Protein AF-A0A948XJ28-F1 (afdb_monomer)

Sequence (210 aa):
YLEDILKLILMVTARVTGVEICSLWLIDESVSPIKIRLKASQTIDPEYMKDRSLNMNEGVVGFVATNKTPLIVENVLDEPRFKEKEMAKKLGLVSMVSVPLRVKDEKVIGVLNCFTASYHKFSETEVNLIITVANQAAVAILNTELMVKTKVVQEELETRKLVERAKDVLMNRRNKTGEEAYRWIRKRSMDTRKSMRCVAEAIILSEELE

Solvent-accessible surface area (backbone atoms only — not comparable to full-atom values): 11102 Å² total; per-residue (Å²): 108,70,64,57,50,48,48,48,48,46,55,51,48,31,68,76,70,71,38,78,41,40,38,36,30,36,57,39,79,91,45,89,77,51,33,34,31,58,71,38,57,78,82,63,55,76,76,75,47,62,89,43,65,36,46,57,83,39,40,53,63,10,46,20,48,66,70,64,41,68,45,78,36,62,40,43,81,72,39,85,44,46,81,56,45,69,59,29,63,76,69,43,47,26,10,36,41,34,32,34,14,33,40,82,92,77,40,62,52,21,32,40,38,39,28,28,65,50,83,48,85,80,47,72,69,56,52,52,51,51,42,53,52,30,30,53,47,30,46,54,50,52,52,50,53,49,53,52,52,53,49,52,56,49,53,52,52,51,35,49,54,39,41,51,56,27,23,54,51,37,25,71,79,64,74,35,52,68,67,55,25,47,51,48,48,53,50,51,13,63,78,65,76,43,55,60,47,60,49,16,49,53,50,46,51,60,56,78,76,109

Structure (mmCIF, N/CA/C/O backbone):
data_AF-A0A948XJ28-F1
#
_entry.id   AF-A0A948XJ28-F1
#
loop_
_atom_site.group_PDB
_atom_site.id
_atom_site.type_symbol
_atom_site.label_atom_id
_atom_site.label_alt_id
_atom_site.label_comp_id
_atom_site.label_asym_id
_atom_site.label_entity_id
_atom_site.label_seq_id
_atom_site.pdbx_PDB_ins_code
_atom_site.Cartn_x
_atom_site.Cartn_y
_atom_site.Cartn_z
_atom_site.occupancy
_atom_site.B_iso_or_equiv
_atom_site.auth_seq_id
_atom_site.auth_comp_id
_atom_site.auth_asym_id
_atom_site.auth_atom_id
_atom_site.pdbx_PDB_model_num
ATOM 1 N N . TYR A 1 1 ? -7.956 -8.260 4.301 1.00 72.25 1 TYR A N 1
ATOM 2 C CA . TYR A 1 1 ? -8.738 -7.418 3.367 1.00 72.25 1 TYR A CA 1
ATOM 3 C C . TYR A 1 1 ? -7.849 -6.598 2.447 1.00 72.25 1 TYR A C 1
ATOM 5 O O . TYR A 1 1 ? -7.758 -6.959 1.284 1.00 72.25 1 TYR A O 1
ATOM 13 N N . LEU A 1 2 ? -7.182 -5.530 2.914 1.00 77.94 2 LEU A N 1
ATOM 14 C CA . LEU A 1 2 ? -6.360 -4.699 2.019 1.00 77.94 2 LEU A CA 1
ATOM 15 C C . LEU A 1 2 ? -5.185 -5.486 1.419 1.00 77.94 2 LEU A C 1
ATOM 17 O O . LEU A 1 2 ? -5.006 -5.475 0.210 1.00 77.94 2 LEU A O 1
ATOM 21 N N . GLU A 1 3 ? -4.438 -6.234 2.234 1.00 79.75 3 GLU A N 1
ATOM 22 C CA . GLU A 1 3 ? -3.315 -7.056 1.752 1.00 79.75 3 GLU A CA 1
ATOM 23 C C . GLU A 1 3 ? -3.734 -8.100 0.707 1.00 79.75 3 GLU A C 1
ATOM 25 O O . GLU A 1 3 ? -3.028 -8.304 -0.279 1.00 79.75 3 GLU A O 1
ATOM 30 N N . ASP A 1 4 ? -4.901 -8.722 0.881 1.00 81.69 4 ASP A N 1
ATOM 31 C CA . ASP A 1 4 ? -5.434 -9.715 -0.059 1.00 81.69 4 ASP A CA 1
ATOM 32 C C . ASP A 1 4 ? -5.784 -9.072 -1.406 1.00 81.69 4 ASP A C 1
ATOM 34 O O . ASP A 1 4 ? -5.469 -9.622 -2.461 1.00 81.69 4 ASP A O 1
ATOM 38 N N . ILE A 1 5 ? -6.369 -7.869 -1.374 1.00 84.62 5 ILE A N 1
ATOM 39 C CA . ILE A 1 5 ? -6.662 -7.077 -2.575 1.00 84.62 5 ILE A CA 1
ATOM 40 C C . ILE A 1 5 ? -5.369 -6.671 -3.282 1.00 84.62 5 ILE A C 1
ATOM 42 O O . ILE A 1 5 ? -5.281 -6.795 -4.500 1.00 84.62 5 ILE A O 1
ATOM 46 N N . LEU A 1 6 ? -4.342 -6.243 -2.542 1.00 84.31 6 LEU A N 1
ATOM 47 C CA . LEU A 1 6 ? -3.046 -5.895 -3.129 1.00 84.31 6 LEU A CA 1
ATOM 48 C C . LEU A 1 6 ? -2.389 -7.101 -3.812 1.00 84.31 6 LEU A C 1
ATOM 50 O O . LEU A 1 6 ? -1.887 -6.976 -4.928 1.00 84.31 6 LEU A O 1
ATOM 54 N N . LYS A 1 7 ? -2.429 -8.282 -3.185 1.00 84.12 7 LYS A N 1
ATOM 55 C CA . LYS A 1 7 ? -1.931 -9.528 -3.791 1.00 84.12 7 LYS A CA 1
ATOM 56 C C . LYS A 1 7 ? -2.721 -9.908 -5.044 1.00 84.12 7 LYS A C 1
ATOM 58 O O . LYS A 1 7 ? -2.114 -10.278 -6.048 1.00 84.12 7 LYS A O 1
ATOM 63 N N . LEU A 1 8 ? -4.049 -9.781 -5.007 1.00 83.94 8 LEU A N 1
ATOM 64 C CA . LEU A 1 8 ? -4.916 -10.029 -6.160 1.00 83.94 8 LEU A CA 1
ATOM 65 C C . LEU A 1 8 ? -4.588 -9.085 -7.321 1.00 83.94 8 LEU A C 1
ATOM 67 O O . LEU A 1 8 ? -4.426 -9.553 -8.444 1.00 83.94 8 LEU A O 1
ATOM 71 N N . ILE A 1 9 ? -4.432 -7.787 -7.044 1.00 84.88 9 ILE A N 1
ATOM 72 C CA . ILE A 1 9 ? -4.018 -6.786 -8.033 1.00 84.88 9 ILE A CA 1
ATOM 73 C C . ILE A 1 9 ? -2.714 -7.224 -8.694 1.00 84.88 9 ILE A C 1
ATOM 75 O O . ILE A 1 9 ? -2.664 -7.311 -9.914 1.00 84.88 9 ILE A O 1
ATOM 79 N N . LEU A 1 10 ? -1.685 -7.566 -7.910 1.00 85.75 10 LEU A N 1
ATOM 80 C CA . LEU A 1 10 ? -0.406 -7.995 -8.474 1.00 85.75 10 LEU A CA 1
ATOM 81 C C . LEU A 1 10 ? -0.542 -9.250 -9.341 1.00 85.75 10 LEU A C 1
ATOM 83 O O . LEU A 1 10 ? -0.001 -9.292 -10.443 1.00 85.75 10 LEU A O 1
ATOM 87 N N . MET A 1 11 ? -1.277 -10.260 -8.867 1.00 83.38 11 MET A N 1
ATOM 88 C CA . MET A 1 11 ? -1.528 -11.493 -9.617 1.00 83.38 11 MET A CA 1
ATOM 89 C C . MET A 1 11 ? -2.219 -11.220 -10.960 1.00 83.38 11 MET A C 1
ATOM 91 O O . MET A 1 11 ? -1.830 -11.795 -11.976 1.00 83.38 11 MET A O 1
ATOM 95 N N . VAL A 1 12 ? -3.227 -10.345 -10.974 1.00 82.19 12 VAL A N 1
ATOM 96 C CA . VAL A 1 12 ? -3.937 -9.965 -12.200 1.00 82.19 12 VAL A CA 1
ATOM 97 C C . VAL A 1 12 ? -3.025 -9.163 -13.121 1.00 82.19 12 VAL A C 1
ATOM 99 O O . VAL A 1 12 ? -2.968 -9.485 -14.303 1.00 82.19 12 VAL A O 1
ATOM 102 N N . THR A 1 13 ? -2.268 -8.192 -12.598 1.00 80.19 13 THR A N 1
ATOM 103 C CA . THR A 1 13 ? -1.288 -7.422 -13.379 1.00 80.19 13 THR A CA 1
ATOM 104 C C . THR A 1 13 ? -0.323 -8.357 -14.091 1.00 80.19 13 THR A C 1
ATOM 106 O O . THR A 1 13 ? -0.267 -8.322 -15.312 1.00 80.19 13 THR A O 1
ATOM 109 N N . ALA A 1 14 ? 0.359 -9.245 -13.361 1.00 83.06 14 ALA A N 1
ATOM 110 C CA . ALA A 1 14 ? 1.327 -10.169 -13.953 1.00 83.06 14 ALA A CA 1
ATOM 111 C C . ALA A 1 14 ? 0.715 -11.043 -15.054 1.00 83.06 14 ALA A C 1
ATOM 113 O O . ALA A 1 14 ? 1.314 -11.234 -16.108 1.00 83.06 14 ALA A O 1
ATOM 114 N N . ARG A 1 15 ? -0.519 -11.522 -14.851 1.00 80.81 15 ARG A N 1
ATOM 115 C CA . ARG A 1 15 ? -1.226 -12.326 -15.855 1.00 80.81 15 ARG A CA 1
ATOM 116 C C . ARG A 1 15 ? -1.605 -11.522 -17.101 1.00 80.81 15 ARG A C 1
ATOM 118 O O . ARG A 1 15 ? -1.536 -12.057 -18.200 1.00 80.81 15 ARG A O 1
ATOM 125 N N . VAL A 1 16 ? -2.047 -10.278 -16.930 1.00 78.69 16 VAL A N 1
ATOM 126 C CA . VAL A 1 16 ? -2.521 -9.419 -18.028 1.00 78.69 16 VAL A CA 1
ATOM 127 C C . VAL A 1 16 ? -1.359 -8.838 -18.830 1.00 78.69 16 VAL A C 1
ATOM 129 O O 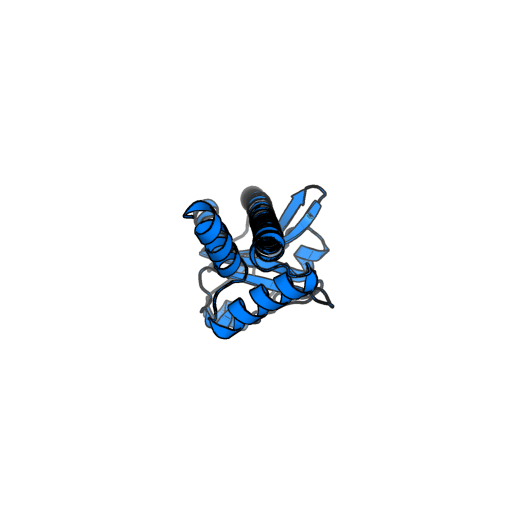. VAL A 1 16 ? -1.482 -8.668 -20.038 1.00 78.69 16 VAL A O 1
ATOM 132 N N . THR A 1 17 ? -0.242 -8.533 -18.173 1.00 73.06 17 THR A N 1
ATOM 133 C CA . THR A 1 17 ? 0.895 -7.83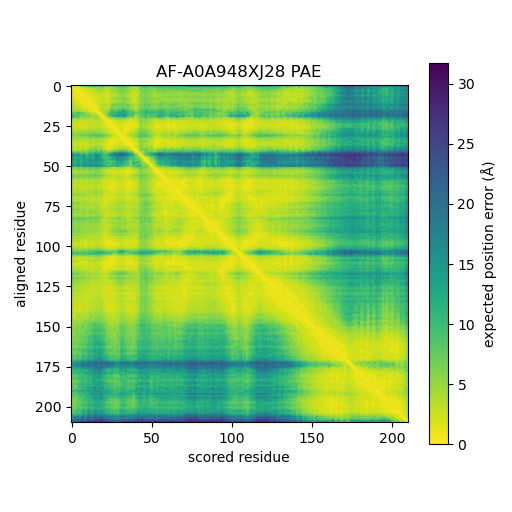8 -18.791 1.00 73.06 17 THR A CA 1
ATOM 134 C C . THR A 1 17 ? 2.039 -8.783 -19.153 1.00 73.06 17 THR A C 1
ATOM 136 O O . THR A 1 17 ? 2.988 -8.351 -19.797 1.00 73.06 17 THR A O 1
ATOM 139 N N . GLY A 1 18 ? 1.969 -10.057 -18.750 1.00 73.38 18 GLY A N 1
ATOM 140 C CA . GLY A 1 18 ? 2.986 -11.073 -19.041 1.00 73.38 18 GLY A CA 1
ATOM 141 C C . GLY A 1 18 ? 4.304 -10.890 -18.283 1.00 73.38 18 GLY A C 1
ATOM 142 O O . GLY A 1 18 ? 5.276 -11.573 -18.587 1.00 73.38 18 GLY A O 1
ATOM 143 N N . VAL A 1 19 ? 4.357 -9.974 -17.312 1.00 79.31 19 VAL A N 1
ATOM 144 C CA . VAL A 1 19 ? 5.565 -9.696 -16.523 1.00 79.31 19 VAL A CA 1
ATOM 145 C C . VAL A 1 19 ? 5.727 -10.714 -15.397 1.00 79.31 19 VAL A C 1
ATOM 147 O O . VAL A 1 19 ? 4.751 -11.187 -14.815 1.00 79.31 19 VAL A O 1
ATOM 150 N N . GLU A 1 20 ? 6.974 -11.024 -15.061 1.00 71.88 20 GLU A N 1
ATOM 151 C CA . GLU A 1 20 ? 7.294 -12.130 -14.157 1.00 71.88 20 GLU A CA 1
ATOM 152 C C . GLU A 1 20 ? 7.162 -11.747 -12.684 1.00 71.88 20 GLU A C 1
ATOM 154 O O . GLU A 1 20 ? 6.719 -12.551 -11.864 1.00 71.88 20 GLU A O 1
ATOM 159 N N . ILE A 1 21 ? 7.562 -10.521 -12.332 1.00 84.38 21 ILE A N 1
ATOM 160 C CA . ILE A 1 21 ? 7.597 -10.069 -10.941 1.00 84.38 21 ILE A CA 1
ATOM 161 C C . ILE A 1 21 ? 7.018 -8.667 -10.836 1.00 84.38 21 ILE A C 1
ATOM 163 O O . ILE A 1 21 ? 7.504 -7.726 -11.462 1.00 84.38 21 ILE A O 1
ATOM 167 N N . CYS A 1 22 ? 6.013 -8.507 -9.975 1.00 88.81 22 CYS A N 1
ATOM 168 C CA . CYS A 1 22 ? 5.484 -7.200 -9.608 1.00 88.81 22 CYS A CA 1
ATOM 169 C C . CYS A 1 22 ? 5.736 -6.850 -8.134 1.00 88.81 22 CYS A C 1
ATOM 171 O O . CYS A 1 22 ? 5.780 -7.712 -7.247 1.00 88.81 22 CYS A O 1
ATOM 173 N N . SER A 1 23 ? 5.841 -5.552 -7.856 1.00 89.50 23 SER A N 1
ATOM 174 C CA . SER A 1 23 ? 5.798 -5.010 -6.495 1.00 89.50 23 SER A CA 1
ATOM 175 C C . SER A 1 23 ? 4.959 -3.741 -6.439 1.00 89.50 23 SER A C 1
ATOM 177 O O . SER A 1 23 ? 4.941 -2.956 -7.387 1.00 89.50 23 SER A O 1
ATOM 179 N N . LEU A 1 24 ? 4.266 -3.553 -5.319 1.00 91.88 24 LEU A N 1
ATOM 180 C CA . LEU A 1 24 ? 3.373 -2.430 -5.088 1.00 91.88 24 LEU A CA 1
ATOM 181 C C . LEU A 1 24 ? 3.817 -1.653 -3.857 1.00 91.88 24 LEU A C 1
ATOM 183 O O . LEU A 1 24 ? 3.927 -2.196 -2.753 1.00 91.88 24 LEU A O 1
ATOM 187 N N . TRP A 1 25 ? 4.043 -0.366 -4.070 1.00 93.88 25 TRP A N 1
ATOM 188 C CA . TRP A 1 25 ? 4.487 0.586 -3.070 1.00 93.88 25 TRP A CA 1
ATOM 189 C C . TRP A 1 25 ? 3.387 1.608 -2.816 1.00 93.88 25 TRP A C 1
ATOM 191 O O . TRP A 1 25 ? 2.836 2.136 -3.775 1.00 93.88 25 TRP A O 1
ATOM 201 N N . LEU A 1 26 ? 3.069 1.906 -1.557 1.00 94.69 26 LEU A N 1
ATOM 202 C CA . LEU A 1 26 ? 2.080 2.929 -1.192 1.00 94.69 26 LEU A CA 1
ATOM 203 C C . LEU A 1 26 ? 2.731 4.070 -0.419 1.00 94.69 26 LEU A C 1
ATOM 205 O O . LEU A 1 26 ? 3.612 3.842 0.413 1.00 94.69 26 LEU A O 1
ATOM 209 N N . ILE A 1 27 ? 2.280 5.290 -0.697 1.00 95.25 27 ILE A N 1
ATOM 210 C CA . ILE A 1 27 ? 2.690 6.491 0.027 1.00 95.25 27 ILE A CA 1
ATOM 211 C C . ILE A 1 27 ? 1.984 6.495 1.385 1.00 95.25 27 ILE A C 1
ATOM 213 O O . ILE A 1 27 ? 0.767 6.356 1.479 1.00 95.25 27 ILE A O 1
ATOM 217 N N . ASP A 1 28 ? 2.769 6.650 2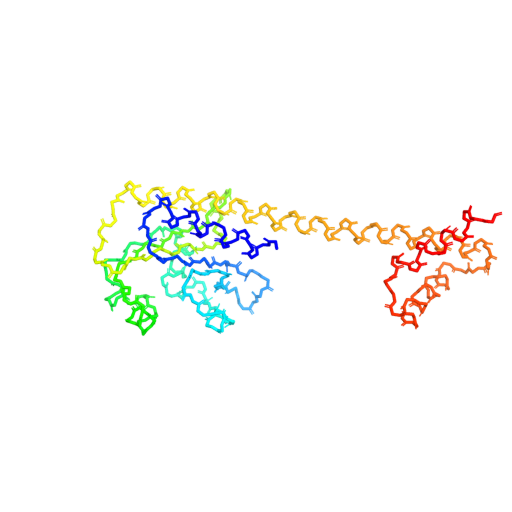.440 1.00 93.44 28 ASP A N 1
ATOM 218 C CA . ASP A 1 28 ? 2.331 6.748 3.821 1.00 93.44 28 ASP A CA 1
ATOM 219 C C . ASP A 1 28 ? 2.488 8.197 4.296 1.00 93.44 28 ASP A C 1
ATOM 221 O O . ASP A 1 28 ? 3.566 8.630 4.712 1.00 93.44 28 ASP A O 1
ATOM 225 N N . GLU A 1 29 ? 1.386 8.943 4.200 1.00 92.19 29 GLU A N 1
ATOM 226 C CA . GLU A 1 29 ? 1.261 10.328 4.669 1.00 92.19 29 GLU A CA 1
ATOM 227 C C . GLU A 1 29 ? 1.033 10.415 6.194 1.00 92.19 29 GLU A C 1
ATOM 229 O O . GLU A 1 29 ? 0.996 11.514 6.742 1.00 92.19 29 GLU A O 1
ATOM 234 N N . SER A 1 30 ? 0.875 9.284 6.902 1.00 89.25 30 SER A N 1
ATOM 235 C CA . SER A 1 30 ? 0.606 9.279 8.353 1.00 89.25 30 SER A CA 1
ATOM 236 C C . SER A 1 30 ? 1.851 9.517 9.214 1.00 89.25 30 SER A C 1
ATOM 238 O O . SER A 1 30 ? 1.740 9.776 10.413 1.00 89.25 30 SER A O 1
ATOM 240 N N . VAL A 1 31 ? 3.037 9.445 8.607 1.00 90.88 31 VAL A N 1
ATOM 241 C CA . VAL A 1 31 ? 4.335 9.641 9.258 1.00 90.88 31 VAL A CA 1
ATOM 242 C C . VAL A 1 31 ? 5.044 10.873 8.703 1.00 90.88 31 VAL A C 1
ATOM 244 O O . VAL A 1 31 ? 4.905 11.211 7.528 1.00 90.88 31 VAL A O 1
ATOM 247 N N . SER A 1 32 ? 5.841 11.534 9.548 1.00 90.19 32 SER A N 1
ATOM 248 C CA . SER A 1 32 ? 6.697 12.652 9.146 1.00 90.19 32 SER A CA 1
ATOM 249 C C . SER A 1 32 ? 8.170 12.300 9.392 1.00 90.19 32 SER A C 1
ATOM 251 O O . SER A 1 32 ? 8.522 11.986 10.532 1.00 90.19 32 SER A O 1
ATOM 253 N N . PRO A 1 33 ? 9.037 12.321 8.360 1.00 90.94 33 PRO A N 1
ATOM 254 C CA . PRO A 1 33 ? 8.738 12.660 6.962 1.00 90.94 33 PRO A CA 1
ATOM 255 C C . PRO A 1 33 ? 7.913 11.576 6.241 1.00 90.94 33 PRO A C 1
ATOM 257 O O . PRO A 1 33 ? 7.992 10.405 6.614 1.00 90.94 33 PRO A O 1
ATOM 260 N N . ILE A 1 34 ? 7.180 11.968 5.186 1.00 93.88 34 ILE A N 1
ATOM 261 C CA . ILE A 1 34 ? 6.391 11.057 4.331 1.00 93.88 34 ILE A CA 1
ATOM 262 C C . ILE A 1 34 ? 7.289 9.933 3.803 1.00 93.88 34 ILE A C 1
ATOM 264 O O . ILE A 1 34 ? 8.403 10.176 3.324 1.00 93.88 34 ILE A O 1
ATOM 268 N N . LYS A 1 35 ? 6.783 8.700 3.863 1.00 94.81 35 LYS A N 1
ATOM 269 C CA . LYS A 1 35 ? 7.487 7.499 3.400 1.00 94.81 35 LYS A CA 1
ATOM 270 C C . LYS A 1 35 ? 6.717 6.799 2.292 1.00 94.81 35 LYS A C 1
ATOM 272 O O . LYS A 1 35 ? 5.499 6.865 2.239 1.00 94.81 35 LYS A O 1
ATOM 277 N N . ILE A 1 36 ? 7.423 6.058 1.450 1.00 94.56 36 ILE A N 1
ATOM 278 C CA . ILE A 1 36 ? 6.844 5.133 0.478 1.00 94.56 36 ILE A CA 1
ATOM 279 C C . ILE A 1 36 ? 7.159 3.715 0.946 1.00 94.56 36 ILE A C 1
ATOM 281 O O . ILE A 1 36 ? 8.328 3.354 1.060 1.00 94.56 36 ILE A O 1
ATOM 285 N N . ARG A 1 37 ? 6.141 2.909 1.250 1.00 92.69 37 ARG A N 1
ATOM 286 C CA . ARG A 1 37 ? 6.302 1.568 1.833 1.00 92.69 37 ARG A CA 1
ATOM 287 C C . ARG A 1 37 ? 5.974 0.477 0.832 1.00 92.69 37 ARG A C 1
ATOM 289 O O . ARG A 1 37 ? 4.964 0.569 0.137 1.00 92.69 37 ARG A O 1
ATOM 296 N N . LEU A 1 38 ? 6.773 -0.584 0.820 1.00 90.56 38 LEU A N 1
ATOM 297 C CA . LEU A 1 38 ? 6.441 -1.800 0.084 1.00 90.56 38 LEU A CA 1
ATOM 298 C C . LEU A 1 38 ? 5.264 -2.494 0.784 1.00 90.56 38 LEU A C 1
ATOM 300 O O . LEU A 1 38 ? 5.342 -2.794 1.973 1.00 90.56 38 LEU A O 1
ATOM 304 N N . LYS A 1 39 ? 4.163 -2.722 0.063 1.00 88.50 39 LYS A N 1
ATOM 305 C CA . LYS A 1 39 ? 2.937 -3.314 0.626 1.00 88.50 39 LYS A CA 1
ATOM 306 C C . LYS A 1 39 ? 2.620 -4.698 0.077 1.00 88.50 39 LYS A C 1
ATOM 308 O O . LYS A 1 39 ? 1.981 -5.483 0.770 1.00 88.50 39 LYS A O 1
ATOM 313 N N . ALA A 1 40 ? 3.057 -5.004 -1.142 1.00 85.31 40 ALA A N 1
ATOM 314 C CA . ALA A 1 40 ? 2.905 -6.332 -1.724 1.00 85.31 40 ALA A CA 1
ATOM 315 C C . ALA A 1 40 ? 3.993 -6.614 -2.765 1.00 85.31 40 ALA A C 1
ATOM 317 O O . ALA A 1 40 ? 4.452 -5.707 -3.463 1.00 85.31 40 ALA A O 1
ATOM 318 N N . SER A 1 41 ? 4.365 -7.884 -2.907 1.00 82.31 41 SER A N 1
ATOM 319 C CA . SER A 1 41 ? 5.180 -8.393 -4.010 1.00 82.31 41 SER A CA 1
ATOM 320 C C . SER A 1 41 ? 4.927 -9.888 -4.226 1.00 82.31 41 SER A C 1
ATOM 322 O O . SER A 1 41 ? 4.460 -10.568 -3.315 1.00 82.31 41 SER A O 1
ATOM 324 N N . GLN A 1 42 ? 5.198 -10.387 -5.434 1.00 72.88 42 GLN A N 1
ATOM 325 C CA . GLN A 1 42 ? 4.945 -11.781 -5.827 1.00 72.88 42 GLN A CA 1
ATOM 326 C C . GLN A 1 42 ? 6.052 -12.767 -5.434 1.00 72.88 42 GLN A C 1
ATOM 328 O O . GLN A 1 42 ? 5.773 -13.951 -5.293 1.00 72.88 42 GLN A O 1
ATOM 333 N N . THR A 1 43 ? 7.289 -12.301 -5.255 1.00 62.72 43 THR A N 1
ATOM 334 C CA . THR A 1 43 ? 8.477 -13.170 -5.100 1.00 62.72 43 THR A CA 1
ATOM 335 C C . THR A 1 43 ? 9.370 -12.792 -3.924 1.00 62.72 43 THR A C 1
ATOM 337 O O . THR A 1 43 ? 10.437 -13.374 -3.735 1.00 62.72 43 THR A O 1
ATOM 340 N N . ILE A 1 44 ? 8.948 -11.825 -3.114 1.00 59.28 44 ILE A N 1
ATOM 341 C CA . ILE A 1 44 ? 9.713 -11.378 -1.955 1.00 59.28 44 ILE A CA 1
ATOM 342 C C . ILE A 1 44 ? 9.285 -12.214 -0.746 1.00 59.28 44 ILE A C 1
ATOM 344 O O . ILE A 1 44 ? 8.099 -12.281 -0.420 1.00 59.28 44 ILE A O 1
ATOM 348 N N . ASP A 1 45 ? 10.265 -12.849 -0.101 1.00 59.47 45 ASP A N 1
ATOM 349 C CA . ASP A 1 45 ? 10.113 -13.501 1.201 1.00 59.47 45 ASP A CA 1
ATOM 350 C C . ASP A 1 45 ? 9.345 -12.562 2.160 1.00 59.47 45 ASP A C 1
ATOM 352 O O . ASP A 1 45 ? 9.689 -11.375 2.231 1.00 59.47 45 ASP A O 1
ATOM 356 N N . PRO A 1 46 ? 8.309 -13.030 2.884 1.00 59.09 46 PRO A N 1
ATOM 357 C CA . PRO A 1 46 ? 7.587 -12.216 3.863 1.00 59.09 46 PRO A CA 1
ATOM 358 C C . PRO A 1 46 ? 8.501 -11.443 4.827 1.00 59.09 46 PRO A C 1
ATOM 360 O O . PRO A 1 46 ? 8.164 -10.329 5.234 1.00 59.09 46 PRO A O 1
ATOM 363 N N . GLU A 1 47 ? 9.669 -11.996 5.158 1.00 56.53 47 GLU A N 1
ATOM 364 C CA . GLU A 1 47 ? 10.666 -11.371 6.028 1.00 56.53 47 GLU A CA 1
ATOM 365 C C . GLU A 1 47 ? 11.390 -10.192 5.355 1.00 56.53 47 GLU A C 1
ATOM 367 O O . GLU A 1 47 ? 11.719 -9.201 6.000 1.00 56.53 47 GLU A O 1
ATOM 372 N N . TYR A 1 48 ? 11.531 -10.231 4.030 1.00 59.62 48 TYR A N 1
ATOM 373 C CA . TYR A 1 48 ? 12.168 -9.195 3.212 1.00 59.62 48 TYR A CA 1
ATOM 374 C C . TYR A 1 48 ? 11.203 -8.034 2.865 1.00 59.62 48 TYR A C 1
ATOM 376 O O . TYR A 1 48 ? 11.632 -6.993 2.358 1.00 59.62 48 TYR A O 1
ATOM 384 N N . MET A 1 49 ? 9.899 -8.182 3.158 1.00 63.19 49 MET A N 1
ATOM 385 C CA . MET A 1 49 ? 8.909 -7.095 3.071 1.00 63.19 49 MET A CA 1
ATOM 386 C C . MET A 1 49 ? 8.790 -6.255 4.350 1.00 63.19 49 MET A C 1
ATOM 388 O O . MET A 1 49 ? 8.363 -5.098 4.272 1.00 63.19 49 MET A O 1
ATOM 392 N N . LYS A 1 50 ? 9.123 -6.813 5.522 1.00 58.78 50 LYS A N 1
ATOM 393 C CA . LYS A 1 50 ? 8.986 -6.105 6.802 1.00 58.78 50 LYS A CA 1
ATOM 394 C C . LYS A 1 50 ? 9.891 -4.865 6.815 1.00 58.78 50 LYS A C 1
ATOM 396 O O . LYS A 1 50 ? 11.064 -4.931 6.475 1.00 58.78 50 LYS A O 1
ATOM 401 N N . ASP A 1 51 ? 9.309 -3.720 7.166 1.00 65.75 51 ASP A N 1
ATOM 402 C CA . ASP A 1 51 ? 9.983 -2.427 7.378 1.00 65.75 51 ASP A CA 1
ATOM 403 C C . ASP A 1 51 ? 10.615 -1.731 6.163 1.00 65.75 51 ASP A C 1
ATOM 405 O O . ASP A 1 51 ? 11.246 -0.677 6.298 1.00 65.75 51 ASP A O 1
ATOM 409 N N . ARG A 1 52 ? 10.374 -2.222 4.943 1.00 81.50 52 ARG A N 1
ATOM 410 C CA . ARG A 1 52 ? 10.924 -1.585 3.744 1.00 81.50 52 ARG A CA 1
ATOM 411 C C . ARG A 1 52 ? 10.205 -0.276 3.420 1.00 81.50 52 ARG A C 1
ATOM 413 O O . ARG A 1 52 ? 9.025 -0.256 3.055 1.00 81.50 52 ARG A O 1
ATOM 420 N N . SER A 1 53 ? 10.942 0.826 3.514 1.00 89.25 53 SER A N 1
ATOM 421 C CA . SER A 1 53 ? 10.449 2.155 3.170 1.00 89.25 53 SER A CA 1
ATOM 422 C C . SER A 1 53 ? 11.506 3.001 2.469 1.00 89.25 53 SER A C 1
ATOM 424 O O . SER A 1 53 ? 12.700 2.837 2.698 1.00 89.25 53 SER A O 1
ATOM 426 N N . LEU A 1 54 ? 11.042 3.904 1.613 1.00 91.44 54 LEU A N 1
ATOM 427 C CA . LEU A 1 54 ? 11.838 4.870 0.867 1.00 91.44 54 LEU A CA 1
ATOM 428 C C . LEU A 1 54 ? 11.330 6.282 1.168 1.00 91.44 54 LEU A C 1
ATOM 430 O O . LEU A 1 54 ? 10.172 6.471 1.543 1.00 91.44 54 LEU A O 1
ATOM 434 N N . ASN A 1 55 ? 12.182 7.287 1.009 1.00 93.50 55 ASN A N 1
ATOM 435 C CA . ASN A 1 55 ? 11.742 8.681 1.002 1.00 93.50 55 ASN A CA 1
ATOM 436 C C . ASN A 1 55 ? 11.112 9.057 -0.355 1.00 93.50 55 ASN A C 1
ATOM 438 O O . ASN A 1 55 ? 11.351 8.401 -1.366 1.00 93.50 55 ASN A O 1
ATOM 442 N N . MET A 1 56 ? 10.356 10.160 -0.402 1.00 92.44 56 MET A N 1
ATOM 443 C CA . MET A 1 56 ? 9.660 10.610 -1.622 1.00 92.44 56 MET A CA 1
ATOM 444 C C . MET A 1 56 ? 10.573 10.849 -2.833 1.00 92.44 56 MET A C 1
ATOM 446 O O . MET A 1 56 ? 10.151 10.623 -3.956 1.00 92.44 56 MET A O 1
ATOM 450 N N . ASN A 1 57 ? 11.830 11.246 -2.626 1.00 90.44 57 ASN A N 1
ATOM 451 C CA . ASN A 1 57 ? 12.796 11.493 -3.707 1.00 90.44 57 ASN A CA 1
ATOM 452 C C . ASN A 1 57 ? 13.820 10.361 -3.860 1.00 90.44 57 ASN A C 1
ATOM 454 O O . ASN A 1 57 ? 14.901 10.554 -4.415 1.00 90.44 57 ASN A O 1
ATOM 458 N N . GLU A 1 58 ? 13.521 9.187 -3.308 1.00 92.75 58 GLU A N 1
ATOM 459 C CA . GLU A 1 58 ? 14.479 8.101 -3.203 1.00 92.75 58 GLU A CA 1
ATOM 460 C C . GLU A 1 58 ? 14.237 6.996 -4.232 1.00 92.75 58 GLU A C 1
ATOM 462 O O . GLU A 1 58 ? 13.203 6.329 -4.251 1.00 92.75 58 GLU A O 1
ATOM 467 N N . GLY A 1 59 ? 15.258 6.773 -5.056 1.00 94.19 59 GLY A N 1
ATOM 468 C CA . GLY A 1 59 ? 15.304 5.703 -6.040 1.00 94.19 59 GLY A CA 1
ATOM 469 C C . GLY A 1 59 ? 14.256 5.818 -7.151 1.00 94.19 59 GLY A C 1
ATOM 470 O O . GLY A 1 59 ? 13.637 6.866 -7.338 1.00 94.19 59 GLY A O 1
ATOM 471 N N . VAL A 1 60 ? 14.065 4.733 -7.907 1.00 95.69 60 VAL A N 1
ATOM 472 C CA . VAL A 1 60 ? 13.077 4.673 -9.005 1.00 95.69 60 VAL A CA 1
ATOM 473 C C . VAL A 1 60 ? 11.666 4.962 -8.493 1.00 95.69 60 VAL A C 1
ATOM 475 O O . VAL A 1 60 ? 10.946 5.769 -9.075 1.00 95.69 60 VAL A O 1
ATOM 478 N N . VAL A 1 61 ? 11.295 4.352 -7.366 1.00 95.56 61 VAL A N 1
ATOM 479 C CA . VAL A 1 61 ? 9.964 4.501 -6.766 1.00 95.56 61 VAL A CA 1
ATOM 480 C C . VAL A 1 61 ? 9.694 5.955 -6.375 1.00 95.56 61 VAL A C 1
ATOM 482 O O . VAL A 1 61 ? 8.653 6.496 -6.738 1.00 95.56 61 VAL A O 1
ATOM 485 N N . GLY A 1 62 ? 10.632 6.619 -5.694 1.00 95.31 62 GLY A N 1
ATOM 486 C CA . GLY A 1 62 ? 10.482 8.029 -5.342 1.00 95.31 62 GLY A CA 1
ATOM 487 C C . GLY A 1 62 ? 10.440 8.947 -6.566 1.00 95.31 62 GLY A C 1
ATOM 488 O O . GLY A 1 62 ? 9.602 9.846 -6.649 1.00 95.31 62 GLY A O 1
ATOM 489 N N . PHE A 1 63 ? 11.281 8.680 -7.570 1.00 96.50 63 PHE A N 1
ATOM 490 C CA . PHE A 1 63 ? 11.267 9.433 -8.825 1.00 96.50 63 PHE A CA 1
ATOM 491 C C . PHE A 1 63 ? 9.894 9.375 -9.509 1.00 96.50 63 PHE A C 1
ATOM 493 O O . PHE A 1 63 ? 9.343 10.424 -9.846 1.00 96.50 63 PHE A O 1
ATOM 500 N N . VAL A 1 64 ? 9.322 8.180 -9.666 1.00 97.12 64 VAL A N 1
ATOM 501 C CA . VAL A 1 64 ? 8.008 7.986 -10.300 1.00 97.12 64 VAL A CA 1
ATOM 502 C C . VAL A 1 64 ? 6.885 8.589 -9.459 1.00 97.12 64 VAL A C 1
ATOM 504 O O . VAL A 1 64 ? 6.001 9.251 -10.003 1.00 97.12 64 VAL A O 1
ATOM 507 N N . ALA A 1 65 ? 6.935 8.424 -8.133 1.00 96.12 65 ALA A N 1
ATOM 508 C CA . ALA A 1 65 ? 5.950 9.008 -7.227 1.00 96.12 65 ALA A CA 1
ATOM 509 C C . ALA A 1 65 ? 5.917 10.544 -7.314 1.00 96.12 65 ALA A C 1
ATOM 511 O O . ALA A 1 65 ? 4.841 11.140 -7.342 1.00 96.12 65 ALA A O 1
ATOM 512 N N . THR A 1 66 ? 7.091 11.175 -7.392 1.00 94.69 66 THR A N 1
ATOM 513 C CA . THR A 1 66 ? 7.233 12.637 -7.353 1.00 94.69 66 THR A CA 1
ATOM 514 C C . THR A 1 66 ? 7.007 13.292 -8.714 1.00 94.69 66 THR A C 1
ATOM 516 O O . THR A 1 66 ? 6.280 14.278 -8.805 1.00 94.69 66 THR A O 1
ATOM 519 N N . ASN A 1 67 ? 7.579 12.739 -9.788 1.00 95.06 67 ASN A N 1
ATOM 520 C CA . ASN A 1 67 ? 7.409 13.281 -11.145 1.00 95.06 67 ASN A CA 1
ATOM 521 C C . ASN A 1 67 ? 6.063 12.898 -11.759 1.00 95.06 67 ASN A C 1
ATOM 523 O O . ASN A 1 67 ? 5.669 13.449 -12.783 1.00 95.06 67 ASN A O 1
ATOM 527 N N . LYS A 1 68 ? 5.361 11.944 -11.137 1.00 95.12 68 LYS A N 1
ATOM 528 C CA . LYS A 1 68 ? 4.102 11.387 -11.618 1.00 95.12 68 LYS A CA 1
ATOM 529 C C . LYS A 1 68 ? 4.224 10.813 -13.025 1.00 95.12 68 LYS A C 1
ATOM 531 O O . LYS A 1 68 ? 3.212 10.703 -13.689 1.00 95.12 68 LYS A O 1
ATOM 536 N N . THR A 1 69 ? 5.396 10.423 -13.511 1.00 94.50 69 THR A N 1
ATOM 537 C CA . THR A 1 69 ? 5.586 9.880 -14.866 1.00 94.50 69 THR A CA 1
ATOM 538 C C . THR A 1 69 ? 6.127 8.457 -14.805 1.00 94.50 69 THR A C 1
ATOM 540 O O . THR A 1 69 ? 6.857 8.130 -13.868 1.00 94.50 69 THR A O 1
ATOM 543 N N . PRO A 1 70 ? 5.751 7.582 -15.757 1.00 96.75 70 PRO A N 1
ATOM 544 C CA . PRO A 1 70 ? 6.315 6.244 -15.819 1.00 96.75 70 PRO A CA 1
ATOM 545 C C . PRO A 1 70 ? 7.818 6.307 -16.123 1.00 96.75 70 PRO A C 1
ATOM 547 O O . PRO A 1 70 ? 8.277 7.190 -16.850 1.00 96.75 70 PRO A O 1
ATOM 550 N N . LEU A 1 71 ? 8.574 5.348 -15.591 1.00 97.19 71 LEU A N 1
ATOM 551 C CA . LEU A 1 71 ? 9.986 5.148 -15.903 1.00 97.19 71 LEU A CA 1
ATOM 552 C C . LEU A 1 71 ? 10.187 3.740 -16.460 1.00 97.19 71 LEU A C 1
ATOM 554 O O . LEU A 1 71 ? 9.846 2.756 -15.802 1.00 97.19 71 LEU A O 1
ATOM 558 N N . ILE A 1 72 ? 10.758 3.657 -17.658 1.00 96.88 72 ILE A N 1
ATOM 559 C CA . ILE A 1 72 ? 11.170 2.400 -18.286 1.00 96.88 72 ILE A CA 1
ATOM 560 C C . ILE A 1 72 ? 12.679 2.264 -18.112 1.00 96.88 72 ILE A C 1
ATOM 562 O O . ILE A 1 72 ? 13.423 3.208 -18.373 1.00 96.88 72 ILE A O 1
ATOM 566 N N . VAL A 1 73 ? 13.120 1.094 -17.665 1.00 96.25 73 VAL A N 1
ATOM 567 C CA . VAL A 1 73 ? 14.528 0.770 -17.458 1.00 96.25 73 VAL A CA 1
ATOM 568 C C . VAL A 1 73 ? 14.842 -0.500 -18.230 1.00 96.25 73 VAL A C 1
ATOM 570 O O . VAL A 1 73 ? 14.325 -1.569 -17.914 1.00 96.25 73 VAL A O 1
ATOM 573 N N . GLU A 1 74 ? 15.710 -0.388 -19.229 1.00 94.94 74 GLU A N 1
ATOM 574 C CA . GLU A 1 74 ? 16.124 -1.536 -20.039 1.00 94.94 74 GLU A CA 1
ATOM 575 C C . GLU A 1 74 ? 17.018 -2.506 -19.254 1.00 94.94 74 GLU A C 1
ATOM 577 O O . GLU A 1 74 ? 16.889 -3.718 -19.407 1.00 94.94 74 GLU A O 1
ATOM 582 N N . ASN A 1 75 ? 17.879 -1.987 -18.374 1.00 95.44 75 ASN A N 1
ATOM 583 C CA . ASN A 1 75 ? 18.692 -2.792 -17.468 1.00 95.44 75 ASN A CA 1
ATOM 584 C C . ASN A 1 75 ? 18.729 -2.180 -16.062 1.00 95.44 75 ASN A C 1
ATOM 586 O O . ASN A 1 75 ? 19.320 -1.123 -15.824 1.00 95.44 75 ASN A O 1
ATOM 590 N N . VAL A 1 76 ? 18.110 -2.866 -15.102 1.00 94.69 76 VAL A N 1
ATOM 591 C CA . VAL A 1 76 ? 18.041 -2.438 -13.702 1.00 94.69 76 VAL A CA 1
ATOM 592 C C . VAL A 1 76 ? 19.407 -2.386 -13.038 1.00 94.69 76 VAL A C 1
ATOM 594 O O . VAL A 1 76 ? 19.555 -1.669 -12.052 1.00 94.69 76 VAL A O 1
ATOM 597 N N . LEU A 1 77 ? 20.417 -3.097 -13.551 1.00 94.75 77 LEU A N 1
ATOM 598 C CA . LEU A 1 77 ? 21.786 -3.033 -13.038 1.00 94.75 77 LEU A CA 1
ATOM 599 C C . LEU A 1 77 ? 22.534 -1.780 -13.498 1.00 94.75 77 LEU A C 1
ATOM 601 O O . LEU A 1 77 ? 23.391 -1.304 -12.753 1.00 94.75 77 LEU A O 1
ATOM 605 N N . ASP A 1 78 ? 22.097 -1.152 -14.586 1.00 96.00 78 ASP A N 1
ATOM 606 C CA . ASP A 1 78 ? 22.715 0.063 -15.126 1.00 96.00 78 ASP A CA 1
ATOM 607 C C . ASP A 1 78 ? 22.017 1.343 -14.639 1.00 96.00 78 ASP A C 1
ATOM 609 O O . ASP A 1 78 ? 22.651 2.387 -14.528 1.00 96.00 78 ASP A O 1
ATOM 613 N N . GLU A 1 79 ? 20.735 1.276 -14.258 1.00 96.44 79 GLU A N 1
ATOM 614 C CA . GLU A 1 79 ? 19.972 2.445 -13.786 1.00 96.44 79 GLU A CA 1
ATOM 615 C C . GLU A 1 79 ? 20.447 2.951 -12.408 1.00 96.44 79 GLU A C 1
ATOM 617 O O . GLU A 1 79 ? 20.246 2.257 -11.404 1.00 96.44 79 GLU A O 1
ATOM 622 N N . PRO A 1 80 ? 21.021 4.164 -12.291 1.00 93.88 80 PRO A N 1
ATOM 623 C CA . PRO A 1 80 ? 21.575 4.662 -11.028 1.00 93.88 80 PRO A CA 1
ATOM 624 C C . PRO A 1 80 ? 20.539 4.842 -9.912 1.00 93.88 80 PRO A C 1
ATOM 626 O O . PRO A 1 80 ? 20.871 4.735 -8.732 1.00 93.88 80 PRO A O 1
ATOM 629 N N . ARG A 1 81 ? 19.273 5.113 -10.256 1.00 94.06 81 ARG A N 1
ATOM 630 C CA . ARG A 1 81 ? 18.188 5.273 -9.276 1.00 94.06 81 ARG A CA 1
ATOM 631 C C . ARG A 1 81 ? 17.701 3.936 -8.721 1.00 94.06 81 ARG A C 1
ATOM 633 O O . ARG A 1 81 ? 16.999 3.919 -7.711 1.00 94.06 81 ARG A O 1
ATOM 640 N N . PHE A 1 82 ? 18.012 2.815 -9.364 1.00 92.62 82 PHE A N 1
ATOM 641 C CA . PHE A 1 82 ? 17.597 1.506 -8.880 1.00 92.62 82 PHE A CA 1
ATOM 642 C C . PHE A 1 82 ? 18.547 1.056 -7.768 1.00 92.62 82 PHE A C 1
ATOM 644 O O . PHE A 1 82 ? 19.721 0.794 -8.015 1.00 92.62 82 PHE A O 1
ATOM 651 N N . LYS A 1 83 ? 18.071 0.995 -6.522 1.00 87.25 83 LYS A N 1
ATOM 652 C CA . LYS A 1 83 ? 18.940 0.737 -5.363 1.00 87.25 83 LYS A CA 1
ATOM 653 C C . LYS A 1 83 ? 19.179 -0.751 -5.130 1.00 87.25 83 LYS A C 1
ATOM 655 O O . LYS A 1 83 ? 20.171 -1.151 -4.531 1.00 87.25 83 LYS A O 1
ATOM 660 N N . GLU A 1 84 ? 18.277 -1.588 -5.614 1.00 85.88 84 GLU A N 1
ATOM 661 C CA . GLU A 1 84 ? 18.173 -2.996 -5.260 1.00 85.88 84 GLU A CA 1
ATOM 662 C C . GLU A 1 84 ? 18.975 -3.930 -6.168 1.00 85.88 84 GLU A C 1
ATOM 664 O O . GLU A 1 84 ? 18.500 -4.996 -6.559 1.00 85.88 84 GLU A O 1
ATOM 669 N N . LYS A 1 85 ? 20.213 -3.549 -6.488 1.00 89.25 85 LYS A N 1
ATOM 670 C CA . LYS A 1 85 ? 21.074 -4.289 -7.424 1.00 89.25 85 LYS A CA 1
ATOM 671 C C . LYS A 1 85 ? 21.269 -5.751 -7.010 1.00 89.25 85 LYS A C 1
ATOM 673 O O . LYS A 1 85 ? 21.148 -6.642 -7.841 1.00 89.25 85 LYS A O 1
ATOM 678 N N . GLU A 1 86 ? 21.517 -6.008 -5.728 1.00 86.75 86 GLU A N 1
ATOM 679 C CA . GLU A 1 86 ? 21.744 -7.370 -5.222 1.00 86.75 86 GLU A CA 1
ATOM 680 C C . GLU A 1 86 ? 20.485 -8.242 -5.285 1.00 86.75 86 GLU A C 1
ATOM 682 O O . GLU A 1 86 ? 20.556 -9.420 -5.632 1.00 86.75 86 GLU A O 1
ATOM 687 N N . MET A 1 87 ? 19.314 -7.657 -5.023 1.00 84.38 87 MET A N 1
ATOM 688 C CA . MET A 1 87 ? 18.038 -8.358 -5.173 1.00 84.38 87 MET A CA 1
ATOM 689 C C . MET A 1 87 ? 17.754 -8.662 -6.647 1.00 84.38 87 MET A C 1
ATOM 691 O O . MET A 1 87 ? 17.391 -9.793 -6.965 1.00 84.38 87 MET A O 1
ATOM 695 N N . ALA A 1 88 ? 18.000 -7.701 -7.544 1.00 87.31 88 ALA A N 1
ATOM 696 C CA . ALA A 1 88 ? 17.872 -7.920 -8.980 1.00 87.31 88 ALA A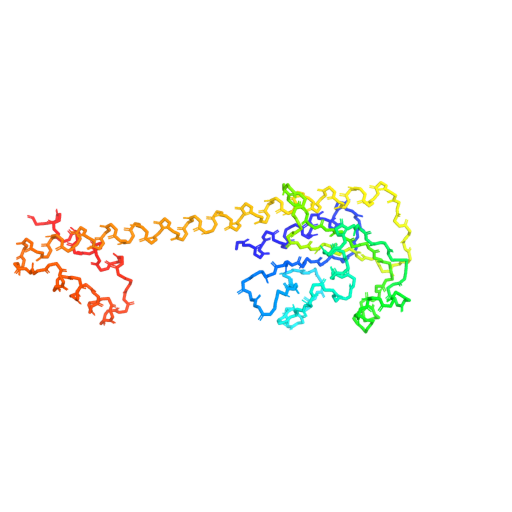 CA 1
ATOM 697 C C . ALA A 1 88 ? 18.783 -9.048 -9.472 1.00 87.31 88 ALA A C 1
ATOM 699 O O . ALA A 1 88 ? 18.304 -9.935 -10.167 1.00 87.31 88 ALA A O 1
ATOM 700 N N . LYS A 1 89 ? 20.052 -9.092 -9.043 1.00 89.69 89 LYS A N 1
ATOM 701 C CA . LYS A 1 89 ? 20.966 -10.200 -9.376 1.00 89.69 89 LYS A CA 1
ATOM 702 C C . LYS A 1 89 ? 20.447 -11.546 -8.872 1.00 89.69 89 LYS A C 1
ATOM 704 O O . LYS A 1 89 ? 20.440 -12.513 -9.625 1.00 89.69 89 LYS A O 1
ATOM 709 N N . LYS A 1 90 ? 19.997 -11.614 -7.613 1.00 86.19 90 LYS A N 1
ATOM 710 C CA . LYS A 1 90 ? 19.505 -12.858 -6.998 1.00 86.19 90 LYS A CA 1
ATOM 711 C C . LYS A 1 90 ? 18.264 -13.411 -7.704 1.00 86.19 90 LYS A C 1
ATOM 713 O O . LYS A 1 90 ? 18.125 -14.623 -7.814 1.00 86.19 90 LYS A O 1
ATOM 718 N N . LEU A 1 91 ? 17.365 -12.530 -8.140 1.00 82.44 91 LEU A N 1
ATOM 719 C CA . LEU A 1 91 ? 16.114 -12.895 -8.808 1.00 82.44 91 LEU A CA 1
ATOM 720 C C . LEU A 1 91 ? 16.222 -12.898 -10.341 1.00 82.44 91 LEU A C 1
ATOM 722 O O . LEU A 1 91 ? 15.227 -13.162 -11.006 1.00 82.44 91 LEU A O 1
ATOM 726 N N . GLY A 1 92 ? 17.399 -12.599 -10.900 1.00 88.56 92 GLY A N 1
ATOM 727 C CA . GLY A 1 92 ? 17.619 -12.538 -12.345 1.00 88.56 92 GLY A CA 1
ATOM 728 C C . GLY A 1 92 ? 16.872 -11.404 -13.053 1.00 88.56 92 GLY A C 1
ATOM 729 O O . GLY A 1 92 ? 16.581 -11.536 -14.230 1.00 88.56 92 GLY A O 1
ATOM 730 N N . LEU A 1 93 ? 16.538 -10.306 -12.367 1.00 90.06 93 LEU A N 1
ATOM 731 C CA . LEU A 1 93 ? 15.789 -9.189 -12.955 1.00 90.06 93 LEU A CA 1
ATOM 732 C C . LEU A 1 93 ? 16.668 -8.384 -13.917 1.00 90.06 93 LEU A C 1
ATOM 734 O O . LEU A 1 93 ? 17.765 -7.965 -13.542 1.00 90.06 93 LEU A O 1
ATOM 738 N N . VAL A 1 94 ? 16.150 -8.105 -15.115 1.00 93.75 94 VAL A N 1
ATOM 739 C CA . VAL A 1 94 ? 16.857 -7.359 -16.166 1.00 93.75 94 VAL A CA 1
ATOM 740 C C . VAL A 1 94 ? 16.141 -6.056 -16.486 1.00 93.75 94 VAL A C 1
ATOM 742 O O . VAL A 1 94 ? 16.653 -5.001 -16.129 1.00 93.75 94 VAL A O 1
ATOM 745 N N . SER A 1 95 ? 14.964 -6.088 -17.110 1.00 95.19 95 SER A N 1
ATOM 746 C CA . SER A 1 95 ? 14.237 -4.864 -17.475 1.00 95.19 95 SER A CA 1
ATOM 747 C C . SER A 1 95 ? 13.083 -4.595 -16.515 1.00 95.19 95 SER A C 1
ATOM 749 O O . SER A 1 95 ? 12.501 -5.521 -15.939 1.00 95.19 95 SER A O 1
ATOM 751 N N . MET A 1 96 ? 12.733 -3.319 -16.344 1.00 94.75 96 MET A N 1
ATOM 752 C CA . MET A 1 96 ? 11.609 -2.898 -15.514 1.00 94.75 96 MET A CA 1
ATOM 753 C C . MET A 1 96 ? 10.793 -1.784 -16.160 1.00 94.75 96 MET A C 1
ATOM 755 O O . MET A 1 96 ? 11.309 -0.934 -16.884 1.00 94.75 96 MET A O 1
ATOM 759 N N . VAL A 1 97 ? 9.527 -1.727 -15.776 1.00 95.94 97 VAL A N 1
ATOM 760 C CA . VAL A 1 97 ? 8.690 -0.544 -15.934 1.00 95.94 97 VAL A CA 1
ATOM 761 C C . VAL A 1 97 ? 8.071 -0.202 -14.588 1.00 95.94 97 VAL A C 1
ATOM 763 O O . VAL A 1 97 ? 7.555 -1.060 -13.871 1.00 95.94 97 VAL A O 1
ATOM 766 N N . SER A 1 98 ? 8.179 1.065 -14.218 1.00 96.88 98 SER A N 1
ATOM 767 C CA . SER A 1 98 ? 7.646 1.616 -12.982 1.00 96.88 98 SER A CA 1
ATOM 768 C C . SER A 1 98 ? 6.604 2.664 -13.330 1.00 96.88 98 SER A C 1
ATOM 770 O O . SER A 1 98 ? 6.895 3.597 -14.077 1.00 96.88 98 SER A O 1
ATOM 772 N N . VAL A 1 99 ? 5.383 2.503 -12.825 1.00 96.81 99 VAL A N 1
ATOM 773 C CA . VAL A 1 99 ? 4.260 3.393 -13.135 1.00 96.81 99 VAL A CA 1
ATOM 774 C C . VAL A 1 99 ? 3.604 3.918 -11.857 1.00 96.81 99 VAL A C 1
ATOM 776 O O . VAL A 1 99 ? 3.523 3.198 -10.857 1.00 96.81 99 VAL A O 1
ATOM 779 N N . PRO A 1 100 ? 3.114 5.167 -11.855 1.00 97.31 100 PRO A N 1
ATOM 780 C CA . PRO A 1 100 ? 2.415 5.714 -10.702 1.00 97.31 100 PRO A CA 1
ATOM 781 C C . PRO A 1 100 ? 1.012 5.103 -10.565 1.00 97.31 100 PRO A C 1
ATOM 783 O O . PRO A 1 100 ? 0.294 4.935 -11.547 1.00 97.31 100 PRO A O 1
ATOM 786 N N . LEU A 1 101 ? 0.592 4.840 -9.329 1.00 96.38 101 LEU A N 1
ATOM 787 C CA . LEU A 1 101 ? -0.798 4.549 -8.976 1.00 96.38 101 LEU A CA 1
ATOM 788 C C . LEU A 1 101 ? -1.532 5.882 -8.804 1.00 96.38 101 LEU A C 1
ATOM 790 O O . LEU A 1 101 ? -1.398 6.525 -7.757 1.00 96.38 101 LEU A O 1
ATOM 794 N N . ARG A 1 102 ? -2.270 6.321 -9.831 1.00 94.75 102 ARG A N 1
ATOM 795 C CA . ARG A 1 102 ? -2.986 7.605 -9.815 1.00 94.75 102 ARG A CA 1
ATOM 796 C C . ARG A 1 102 ? -4.476 7.424 -9.551 1.00 94.75 102 ARG A C 1
ATOM 798 O O . ARG A 1 102 ? -5.122 6.562 -10.141 1.00 94.75 102 ARG A O 1
ATOM 805 N N . VAL A 1 103 ? -5.018 8.273 -8.687 1.00 91.31 103 VAL A N 1
ATOM 806 C CA . VAL A 1 103 ? -6.465 8.420 -8.473 1.00 91.31 103 VAL A CA 1
ATOM 807 C C . VAL A 1 103 ? -6.958 9.720 -9.120 1.00 91.31 103 VAL A C 1
ATOM 809 O O . VAL A 1 103 ? -6.209 10.382 -9.842 1.00 91.31 103 VAL A O 1
ATOM 812 N N . LYS A 1 104 ? -8.226 10.088 -8.886 1.00 81.88 104 LYS A N 1
ATOM 813 C CA . LYS A 1 104 ? -8.783 11.374 -9.342 1.00 81.88 104 LYS A CA 1
ATOM 814 C C . LYS A 1 104 ? -7.896 12.552 -8.896 1.00 81.88 104 LYS A C 1
ATOM 816 O O . LYS A 1 104 ? -7.179 12.454 -7.902 1.00 81.88 104 LYS A O 1
ATOM 821 N N . ASP A 1 105 ? -7.936 13.640 -9.664 1.00 82.50 105 ASP A N 1
ATOM 822 C CA . ASP A 1 105 ? -7.149 14.865 -9.444 1.00 82.50 105 ASP A CA 1
ATOM 823 C C . ASP A 1 105 ? -5.622 14.687 -9.567 1.00 82.50 105 ASP A C 1
ATOM 825 O O . ASP A 1 105 ? -4.843 15.443 -8.986 1.00 82.50 105 ASP A O 1
ATOM 829 N N . GLU A 1 106 ? -5.167 13.673 -10.317 1.00 82.44 106 GLU A N 1
ATOM 830 C CA . GLU A 1 106 ? -3.740 13.372 -10.531 1.00 82.44 106 GLU A CA 1
ATOM 831 C C . GLU A 1 106 ? -2.956 13.158 -9.217 1.00 82.44 106 GLU A C 1
ATOM 833 O O . GLU A 1 106 ? -1.731 13.358 -9.154 1.00 82.44 106 GLU A O 1
ATOM 838 N N . LYS A 1 107 ? -3.646 12.760 -8.136 1.00 91.75 107 LYS A N 1
ATOM 839 C CA . LYS A 1 107 ? -2.994 12.364 -6.884 1.00 91.75 107 LYS A CA 1
ATOM 840 C C . LYS A 1 107 ? -2.365 10.985 -7.074 1.00 91.75 107 LYS A C 1
ATOM 842 O O . LYS A 1 107 ? -3.043 10.018 -7.414 1.00 91.75 107 LYS A O 1
ATOM 847 N N . VAL A 1 108 ? -1.064 10.895 -6.816 1.00 95.44 108 VAL A N 1
ATOM 848 C CA . VAL A 1 108 ? -0.348 9.619 -6.748 1.00 95.44 108 VAL A CA 1
ATOM 849 C C . VAL A 1 108 ? -0.496 9.073 -5.335 1.00 95.44 108 VAL A C 1
ATOM 851 O O . VAL A 1 108 ? -0.209 9.785 -4.377 1.00 95.44 108 VAL A O 1
ATOM 854 N N . ILE A 1 109 ? -0.950 7.829 -5.205 1.00 95.44 109 ILE A N 1
ATOM 855 C CA . ILE A 1 109 ? -1.066 7.136 -3.909 1.00 95.44 109 ILE A CA 1
ATOM 856 C C . ILE A 1 109 ? 0.014 6.063 -3.724 1.00 95.44 109 ILE A C 1
ATOM 858 O O . ILE A 1 109 ? 0.142 5.474 -2.653 1.00 95.44 109 ILE A O 1
ATOM 862 N N . GLY A 1 110 ? 0.798 5.795 -4.767 1.00 95.81 110 GLY A N 1
ATOM 863 C CA . GLY A 1 110 ? 1.798 4.742 -4.765 1.00 95.81 110 GLY A CA 1
ATOM 864 C C . GLY A 1 110 ? 2.426 4.502 -6.132 1.00 95.81 110 GLY A C 1
ATOM 865 O O . GLY A 1 110 ? 2.231 5.278 -7.066 1.00 95.81 110 GLY A O 1
ATOM 866 N N . VAL A 1 111 ? 3.178 3.412 -6.250 1.00 96.56 111 VAL A N 1
ATOM 867 C CA . VAL A 1 111 ?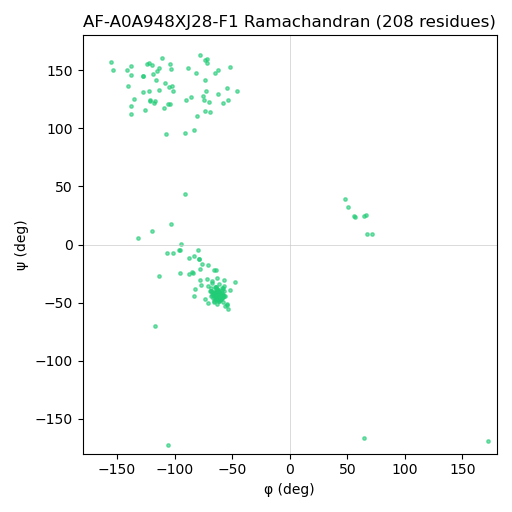 3.913 3.022 -7.457 1.00 96.56 111 VAL A CA 1
ATOM 868 C C . VAL A 1 111 ? 3.818 1.513 -7.655 1.00 96.56 111 VAL A C 1
ATOM 870 O O . VAL A 1 111 ? 3.970 0.738 -6.709 1.00 96.56 111 VAL A O 1
ATOM 873 N N . LEU A 1 112 ? 3.585 1.105 -8.898 1.00 95.25 112 LEU A N 1
ATOM 874 C CA . LEU A 1 112 ? 3.616 -0.280 -9.345 1.00 95.25 112 LEU A CA 1
ATOM 875 C C . LEU A 1 112 ? 4.890 -0.502 -10.163 1.00 95.25 112 LEU A C 1
ATOM 877 O O . LEU A 1 112 ? 5.092 0.155 -11.181 1.00 95.25 112 LEU A O 1
ATOM 881 N N . ASN A 1 113 ? 5.732 -1.437 -9.728 1.00 94.00 113 ASN A N 1
ATOM 882 C CA . ASN A 1 113 ? 6.884 -1.887 -10.504 1.00 94.00 113 ASN A CA 1
ATOM 883 C C . ASN A 1 113 ? 6.591 -3.255 -11.101 1.00 94.00 113 ASN A C 1
ATOM 885 O O . ASN A 1 113 ? 6.144 -4.153 -10.383 1.00 94.00 113 ASN A O 1
ATOM 889 N N . CYS A 1 114 ? 6.936 -3.414 -12.368 1.00 92.81 114 CYS A N 1
ATOM 890 C CA . CYS A 1 114 ? 6.880 -4.661 -13.107 1.00 92.81 114 CYS A CA 1
ATOM 891 C C . CYS A 1 114 ? 8.276 -4.974 -13.649 1.00 92.81 114 CYS A C 1
ATOM 893 O O . CYS A 1 114 ? 8.916 -4.099 -14.232 1.00 92.81 114 CYS A O 1
ATOM 895 N N . PHE A 1 115 ? 8.739 -6.205 -13.456 1.00 92.12 115 PHE A N 1
ATOM 896 C CA . PHE A 1 115 ? 10.060 -6.673 -13.860 1.00 92.12 115 PHE A CA 1
ATOM 897 C C . PHE A 1 115 ? 9.966 -7.877 -14.797 1.00 92.12 115 PHE A C 1
ATOM 899 O O . PHE A 1 115 ? 9.004 -8.646 -14.760 1.00 92.12 115 PHE A O 1
ATOM 906 N N . THR A 1 116 ? 11.019 -8.049 -15.587 1.00 91.38 116 THR A N 1
ATOM 907 C CA . THR A 1 116 ? 11.239 -9.178 -16.503 1.00 91.38 116 THR A CA 1
ATOM 908 C C . THR A 1 116 ? 12.616 -9.780 -16.228 1.00 91.38 116 THR A C 1
ATOM 910 O O . THR A 1 116 ? 13.531 -9.037 -15.855 1.00 91.38 116 THR A O 1
ATOM 913 N N . ALA A 1 117 ? 12.771 -11.102 -16.364 1.00 88.94 117 ALA A N 1
ATOM 914 C CA . ALA A 1 117 ? 14.060 -11.765 -16.141 1.00 88.94 117 ALA A CA 1
ATOM 915 C C . ALA A 1 117 ? 14.953 -11.802 -17.391 1.00 88.94 117 ALA A C 1
ATOM 917 O O . ALA A 1 117 ? 16.142 -12.109 -17.320 1.00 88.94 117 ALA A O 1
ATOM 918 N N . SER A 1 118 ? 14.397 -11.460 -18.551 1.00 89.81 118 SER A N 1
ATOM 919 C CA . SER A 1 118 ? 15.134 -11.229 -19.790 1.00 89.81 118 SER A CA 1
ATOM 920 C C . SER A 1 118 ? 15.092 -9.757 -20.176 1.00 89.81 118 SER A C 1
ATOM 922 O O . SER A 1 118 ? 14.207 -9.022 -19.744 1.00 89.81 118 SER A O 1
ATOM 924 N N . TYR A 1 119 ? 16.025 -9.334 -21.033 1.00 93.56 119 TYR A N 1
ATOM 925 C CA . TYR A 1 119 ? 15.933 -8.021 -21.666 1.00 93.56 119 TYR A CA 1
ATOM 926 C C . TYR A 1 119 ? 14.573 -7.880 -22.354 1.00 93.56 119 TYR A C 1
ATOM 928 O O . TYR A 1 119 ? 14.212 -8.705 -23.196 1.00 93.56 119 TYR A O 1
ATOM 936 N N . HIS A 1 120 ? 13.839 -6.834 -21.994 1.00 92.44 120 HIS A N 1
ATOM 937 C CA . HIS A 1 120 ? 12.537 -6.528 -22.555 1.00 92.44 120 HIS A CA 1
ATOM 938 C C . HIS A 1 120 ? 12.415 -5.037 -22.823 1.00 92.44 120 HIS A C 1
ATOM 940 O O . HIS A 1 120 ? 12.467 -4.202 -21.916 1.00 92.44 120 HIS A O 1
ATOM 946 N N . LYS A 1 121 ? 12.211 -4.701 -24.095 1.00 93.06 121 LYS A N 1
ATOM 947 C CA . LYS A 1 121 ? 11.928 -3.334 -24.509 1.00 93.06 121 LYS A CA 1
ATOM 948 C C . LYS A 1 121 ? 10.421 -3.128 -24.520 1.00 93.06 121 LYS A C 1
ATOM 950 O O . LYS A 1 121 ? 9.763 -3.441 -25.508 1.00 93.06 121 LYS A O 1
ATOM 955 N N . PHE A 1 122 ? 9.898 -2.586 -23.424 1.00 92.56 122 PHE A N 1
ATOM 956 C CA . PHE A 1 122 ? 8.476 -2.279 -23.295 1.00 92.56 122 PHE A CA 1
ATOM 957 C C . PHE A 1 122 ? 8.020 -1.325 -24.404 1.00 92.56 122 PHE A C 1
ATOM 959 O O . PHE A 1 122 ? 8.530 -0.211 -24.543 1.00 92.56 122 PHE A O 1
ATOM 966 N N . SER A 1 123 ? 7.039 -1.767 -25.183 1.00 93.62 123 SER A N 1
ATOM 967 C CA . SER A 1 123 ? 6.340 -0.940 -26.158 1.00 93.62 123 SER A CA 1
ATOM 968 C C . SER A 1 123 ? 5.422 0.070 -25.471 1.00 93.62 123 SER A C 1
ATOM 970 O O . SER A 1 123 ? 4.985 -0.114 -24.333 1.00 93.62 123 SER A O 1
ATOM 972 N N . GLU A 1 124 ? 5.059 1.132 -26.187 1.00 94.81 124 GLU A N 1
ATOM 973 C CA . GLU A 1 124 ? 4.106 2.125 -25.687 1.00 94.81 124 GLU A CA 1
ATOM 974 C C . GLU A 1 124 ? 2.752 1.490 -25.326 1.00 94.81 124 GLU A C 1
ATOM 976 O O . GLU A 1 124 ? 2.148 1.832 -24.311 1.00 94.81 124 GLU A O 1
ATOM 981 N N . THR A 1 125 ? 2.296 0.508 -26.109 1.00 93.00 125 THR A N 1
ATOM 982 C CA . THR A 1 125 ? 1.057 -0.232 -25.840 1.00 93.00 125 THR A CA 1
ATOM 983 C C . THR A 1 125 ? 1.127 -1.008 -24.525 1.00 93.00 125 THR A C 1
ATOM 985 O O . THR A 1 125 ? 0.178 -0.955 -23.743 1.00 93.00 125 THR A O 1
ATOM 988 N N . GLU A 1 126 ? 2.243 -1.685 -24.241 1.00 92.12 126 GLU A N 1
ATOM 989 C CA . GLU A 1 126 ? 2.439 -2.397 -22.970 1.00 92.12 126 GLU A CA 1
ATOM 990 C C . GLU A 1 126 ? 2.494 -1.431 -21.787 1.00 92.12 126 GLU A C 1
ATOM 992 O O . GLU A 1 126 ? 1.837 -1.659 -20.771 1.00 92.12 126 GLU A O 1
ATOM 997 N N . VAL A 1 127 ? 3.223 -0.319 -21.923 1.00 93.94 127 VAL A N 1
ATOM 998 C CA . VAL A 1 127 ? 3.293 0.714 -20.881 1.00 93.94 127 VAL A CA 1
ATOM 999 C C . VAL A 1 127 ? 1.899 1.286 -20.603 1.00 93.94 127 VAL A C 1
ATOM 1001 O O . VAL A 1 127 ? 1.497 1.382 -19.444 1.00 93.94 127 VAL A O 1
ATOM 1004 N N . ASN A 1 128 ? 1.120 1.592 -21.643 1.00 93.06 128 ASN A N 1
ATOM 1005 C CA . ASN A 1 128 ? -0.246 2.102 -21.508 1.00 93.06 128 ASN A CA 1
ATOM 1006 C C . ASN A 1 128 ? -1.199 1.084 -20.865 1.00 93.06 128 ASN A C 1
ATOM 1008 O O . ASN A 1 128 ? -2.050 1.461 -20.050 1.00 93.06 128 ASN A O 1
ATOM 1012 N N . LEU A 1 129 ? -1.042 -0.206 -21.170 1.00 91.06 129 LEU A N 1
ATOM 1013 C CA . LEU A 1 129 ? -1.790 -1.272 -20.507 1.00 91.06 129 LEU A CA 1
ATOM 101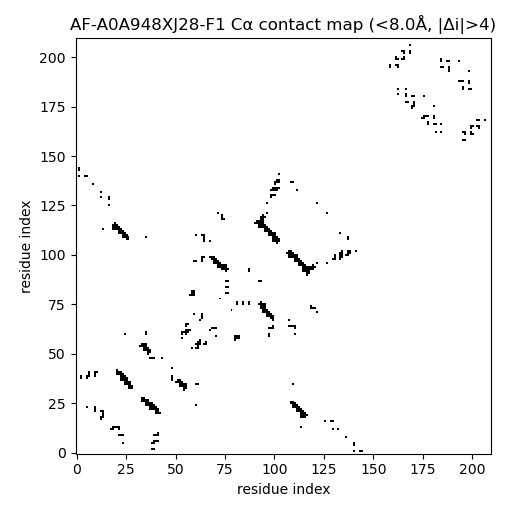4 C C . LEU A 1 129 ? -1.461 -1.320 -19.008 1.00 91.06 129 LEU A C 1
ATOM 1016 O O . LEU A 1 129 ? -2.369 -1.331 -18.176 1.00 91.06 129 LEU A O 1
ATOM 1020 N N . ILE A 1 130 ? -0.175 -1.274 -18.656 1.00 92.12 130 ILE A N 1
ATOM 1021 C CA . ILE A 1 130 ? 0.293 -1.290 -17.264 1.00 92.12 130 ILE A CA 1
ATOM 1022 C C . ILE A 1 130 ? -0.197 -0.050 -16.504 1.00 92.12 130 ILE A C 1
ATOM 1024 O O . ILE A 1 130 ? -0.670 -0.180 -15.376 1.00 92.12 130 ILE A O 1
ATOM 1028 N N . ILE A 1 131 ? -0.172 1.136 -17.122 1.00 93.44 131 ILE A N 1
ATOM 1029 C CA . ILE A 1 131 ? -0.741 2.369 -16.549 1.00 93.44 131 ILE A CA 1
ATOM 1030 C C . ILE A 1 131 ? -2.244 2.214 -16.308 1.00 93.44 131 ILE A C 1
ATOM 1032 O O . ILE A 1 131 ? -2.748 2.600 -15.255 1.00 93.44 131 ILE A O 1
ATOM 1036 N N . THR A 1 132 ? -2.971 1.623 -17.255 1.00 91.56 132 THR A N 1
ATOM 1037 C CA . THR A 1 132 ? -4.417 1.410 -17.114 1.00 91.56 132 THR A CA 1
ATOM 1038 C C . THR A 1 132 ? -4.722 0.499 -15.926 1.00 91.56 132 THR A C 1
ATOM 1040 O O . THR A 1 132 ? -5.572 0.828 -15.097 1.00 91.56 132 THR A O 1
ATOM 1043 N N . VAL A 1 133 ? -3.984 -0.607 -15.790 1.00 90.12 133 VAL A N 1
ATOM 1044 C CA . VAL A 1 133 ? -4.097 -1.514 -14.638 1.00 90.12 133 VAL A CA 1
ATOM 1045 C C . VAL A 1 133 ? -3.722 -0.802 -13.335 1.00 90.12 133 VAL A C 1
ATOM 1047 O O . VAL A 1 133 ? -4.441 -0.925 -12.345 1.00 90.12 133 VAL A O 1
ATOM 1050 N N . ALA A 1 134 ? -2.650 -0.007 -13.334 1.00 92.69 134 ALA A N 1
ATOM 1051 C CA . ALA A 1 134 ? -2.209 0.775 -12.182 1.00 92.69 134 ALA A CA 1
ATOM 1052 C C . ALA A 1 134 ? -3.267 1.790 -11.720 1.00 92.69 134 ALA A C 1
ATOM 1054 O O . ALA A 1 134 ? -3.538 1.899 -10.526 1.00 92.69 134 ALA A O 1
ATOM 1055 N N . ASN A 1 135 ? -3.925 2.484 -12.646 1.00 91.50 135 ASN A N 1
ATOM 1056 C CA . ASN A 1 135 ? -4.994 3.427 -12.318 1.00 91.50 135 ASN A CA 1
ATOM 1057 C C . ASN A 1 135 ? -6.213 2.713 -11.711 1.00 91.50 135 ASN A C 1
ATOM 1059 O O . ASN A 1 135 ? -6.765 3.169 -10.710 1.00 91.50 135 ASN A O 1
ATOM 1063 N N . GLN A 1 136 ? -6.607 1.556 -12.253 1.00 90.00 136 GLN A N 1
ATOM 1064 C CA . GLN A 1 136 ? -7.703 0.761 -11.680 1.00 90.00 136 GLN A CA 1
ATOM 1065 C C . GLN A 1 136 ? -7.349 0.207 -10.294 1.00 90.00 136 GLN A C 1
ATOM 1067 O O . GLN A 1 136 ? -8.159 0.271 -9.366 1.00 90.00 136 GLN A O 1
ATOM 1072 N N . ALA A 1 137 ? -6.116 -0.271 -10.125 1.00 91.00 137 ALA A N 1
ATOM 1073 C CA . ALA A 1 137 ? -5.586 -0.688 -8.834 1.00 91.00 137 ALA A CA 1
ATOM 1074 C C . ALA A 1 137 ? -5.624 0.457 -7.816 1.00 91.00 137 ALA A C 1
ATOM 1076 O O . ALA A 1 137 ? -6.063 0.257 -6.685 1.00 91.00 137 ALA A O 1
ATOM 1077 N N . ALA A 1 138 ? -5.226 1.665 -8.222 1.00 92.94 138 ALA A N 1
ATOM 1078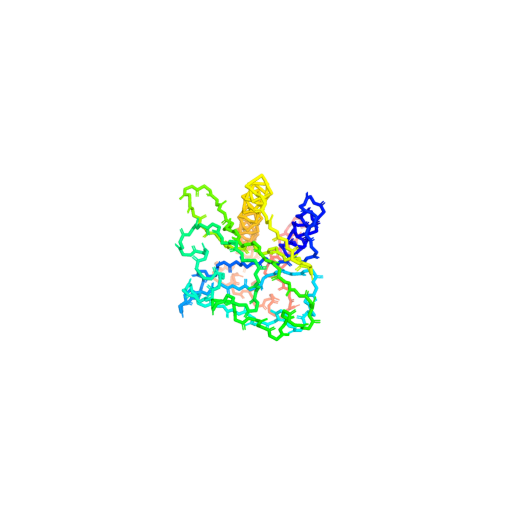 C CA . ALA A 1 138 ? -5.234 2.836 -7.358 1.00 92.94 138 ALA A CA 1
ATOM 1079 C C . ALA A 1 138 ? -6.646 3.157 -6.838 1.00 92.94 138 ALA A C 1
ATOM 1081 O O . ALA A 1 138 ? -6.836 3.383 -5.642 1.00 92.94 138 ALA A O 1
ATOM 1082 N N . VAL A 1 139 ? -7.651 3.106 -7.719 1.00 91.44 139 VAL A N 1
ATOM 1083 C CA . VAL A 1 139 ? -9.062 3.302 -7.351 1.00 91.44 139 VAL A CA 1
ATOM 1084 C C . VAL A 1 139 ? -9.543 2.215 -6.385 1.00 91.44 139 VAL A C 1
ATOM 1086 O O . VAL A 1 139 ? -10.169 2.531 -5.374 1.00 91.44 139 VAL A O 1
ATOM 1089 N N . ALA A 1 140 ? -9.231 0.944 -6.648 1.00 90.00 140 ALA A N 1
ATOM 1090 C CA . ALA A 1 140 ? -9.628 -0.167 -5.781 1.00 90.00 140 ALA A CA 1
ATOM 1091 C C . ALA A 1 140 ? -9.008 -0.070 -4.375 1.00 90.00 140 ALA A C 1
ATOM 1093 O O . ALA A 1 140 ? -9.689 -0.313 -3.373 1.00 90.00 140 ALA A O 1
ATOM 1094 N N . ILE A 1 141 ? -7.736 0.329 -4.294 1.00 91.25 141 ILE A N 1
ATOM 1095 C CA . ILE A 1 141 ? -7.018 0.551 -3.032 1.00 91.25 141 ILE A CA 1
ATOM 1096 C C . ILE A 1 141 ? -7.679 1.680 -2.248 1.00 91.25 141 ILE A C 1
ATOM 1098 O O . ILE A 1 141 ? -8.058 1.475 -1.095 1.00 91.25 141 ILE A O 1
ATOM 1102 N N . LEU A 1 142 ? -7.900 2.832 -2.889 1.00 89.50 142 LEU A N 1
ATOM 1103 C CA . LEU A 1 142 ? -8.527 3.981 -2.240 1.00 89.50 142 LEU A CA 1
ATOM 1104 C C . LEU A 1 142 ? -9.939 3.648 -1.736 1.00 89.50 142 LEU A C 1
ATOM 1106 O O . LEU A 1 142 ? -10.276 3.958 -0.594 1.00 89.50 142 LEU A O 1
ATOM 1110 N N . ASN A 1 143 ? -10.751 2.970 -2.550 1.00 89.50 143 ASN A N 1
ATOM 1111 C CA . ASN A 1 143 ? -12.096 2.548 -2.157 1.00 89.50 143 ASN A CA 1
ATOM 1112 C C . ASN A 1 143 ? -12.068 1.594 -0.957 1.00 89.50 143 ASN A C 1
ATOM 1114 O O . ASN A 1 143 ? -12.890 1.718 -0.051 1.00 89.50 143 ASN A O 1
ATOM 1118 N N . THR A 1 144 ? -11.109 0.666 -0.923 1.00 89.12 144 THR A N 1
ATOM 1119 C CA . THR A 1 144 ? -10.941 -0.264 0.201 1.00 89.12 144 THR A CA 1
ATOM 1120 C C . THR A 1 144 ? -10.558 0.478 1.477 1.00 89.12 144 THR A C 1
ATOM 1122 O O . THR A 1 144 ? -11.141 0.226 2.530 1.00 89.12 144 THR A O 1
ATOM 1125 N N . GLU A 1 145 ? -9.610 1.414 1.403 1.00 87.56 145 GLU A N 1
ATOM 1126 C CA . GLU A 1 145 ? -9.206 2.220 2.557 1.00 87.56 145 GLU A CA 1
ATOM 1127 C C . GLU A 1 145 ? -10.352 3.088 3.085 1.00 87.56 145 GLU A C 1
ATOM 1129 O O . GLU A 1 145 ? -10.561 3.158 4.298 1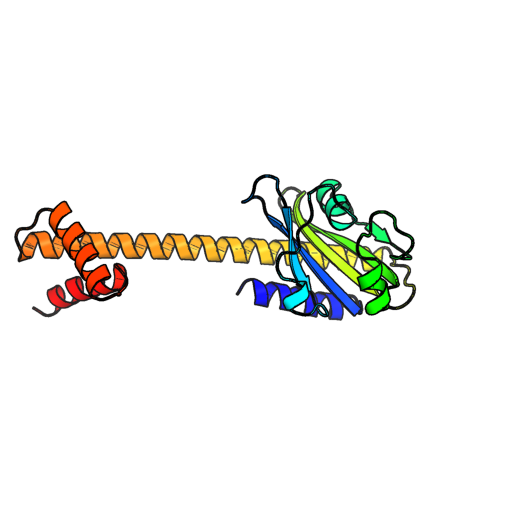.00 87.56 145 GLU A O 1
ATOM 1134 N N . LEU A 1 146 ? -11.122 3.714 2.190 1.00 87.75 146 LEU A N 1
ATOM 1135 C CA . LEU A 1 146 ? -12.311 4.485 2.553 1.00 87.75 146 LEU A CA 1
ATOM 1136 C C . LEU A 1 146 ? -13.361 3.599 3.226 1.00 87.75 146 LEU A C 1
ATOM 1138 O O . LEU A 1 146 ? -13.830 3.934 4.309 1.00 87.75 146 LEU A O 1
ATOM 1142 N N . MET A 1 147 ? -13.673 2.441 2.642 1.00 88.75 147 MET A N 1
ATOM 1143 C CA . MET A 1 147 ? -14.635 1.491 3.202 1.00 88.75 147 MET A CA 1
ATOM 1144 C C . MET A 1 147 ? -14.230 1.028 4.609 1.00 88.75 147 MET A C 1
ATOM 1146 O O . MET A 1 147 ? -15.070 0.982 5.508 1.00 88.75 147 MET A O 1
ATOM 1150 N N . VAL A 1 148 ? -12.946 0.720 4.824 1.00 88.12 148 VAL A N 1
ATOM 1151 C CA . VAL A 1 148 ? -12.425 0.326 6.143 1.00 88.12 148 VAL A CA 1
ATOM 1152 C C . VAL A 1 148 ? -12.551 1.474 7.146 1.00 88.12 148 VAL A C 1
ATOM 1154 O O . VAL A 1 148 ? -13.048 1.252 8.249 1.00 88.12 148 VAL A O 1
ATOM 1157 N N . LYS A 1 149 ? -12.173 2.705 6.771 1.00 87.12 149 LYS A N 1
ATOM 1158 C CA . LYS A 1 149 ? -12.319 3.887 7.641 1.00 87.12 149 LYS A CA 1
ATOM 1159 C C . LYS A 1 149 ? -13.778 4.141 8.017 1.00 87.12 149 LYS A C 1
ATOM 1161 O O . LYS A 1 149 ? -14.078 4.336 9.191 1.00 87.12 149 LYS A O 1
ATOM 1166 N N . THR A 1 150 ? -14.690 4.092 7.046 1.00 90.50 150 THR A N 1
ATOM 1167 C CA . THR A 1 150 ? -16.128 4.269 7.289 1.00 90.50 150 THR A CA 1
ATOM 1168 C C . THR A 1 150 ? -16.671 3.197 8.227 1.00 90.50 150 THR A C 1
ATOM 1170 O O . THR A 1 150 ? -17.429 3.521 9.138 1.00 90.50 150 THR A O 1
ATOM 1173 N N . LYS A 1 151 ? -16.253 1.936 8.059 1.00 89.50 151 LYS A N 1
ATOM 1174 C CA . LYS A 1 151 ? -16.679 0.839 8.934 1.00 89.50 151 LYS A CA 1
ATOM 1175 C C . LYS A 1 151 ? -16.234 1.048 10.385 1.00 89.50 151 LYS A C 1
ATOM 1177 O O . LYS A 1 151 ? -17.054 0.892 11.281 1.00 89.50 151 LYS A O 1
ATOM 1182 N N . VAL A 1 152 ? -14.985 1.461 10.612 1.00 89.38 152 VAL A N 1
ATOM 1183 C CA . VAL A 1 152 ? -14.470 1.744 11.966 1.00 89.38 152 VAL A CA 1
ATOM 1184 C C . VAL A 1 152 ? -15.262 2.871 12.634 1.00 89.38 152 VAL A C 1
ATOM 1186 O O . VAL A 1 152 ? -15.741 2.705 13.752 1.00 89.38 152 VAL A O 1
ATOM 1189 N N . VAL A 1 153 ? -15.477 3.989 11.932 1.00 91.12 153 VAL A N 1
ATOM 1190 C CA . VAL A 1 153 ? -16.256 5.122 12.467 1.00 91.12 153 VAL A CA 1
ATOM 1191 C C . VAL A 1 153 ? -17.699 4.710 12.777 1.00 91.12 153 VAL A C 1
ATOM 1193 O O . VAL A 1 153 ? -18.253 5.095 13.807 1.00 91.12 153 VAL A O 1
ATOM 1196 N N . GLN A 1 154 ? -18.317 3.904 11.912 1.00 92.62 154 GLN A N 1
ATOM 1197 C CA . GLN A 1 154 ? -19.668 3.393 12.131 1.00 92.62 154 GLN A CA 1
ATOM 1198 C C . GLN A 1 154 ? -19.743 2.497 13.379 1.00 92.62 154 GLN A C 1
ATOM 1200 O O . GLN A 1 154 ? -20.644 2.667 14.201 1.00 92.62 154 GLN A O 1
ATOM 1205 N N . GLU A 1 155 ? -18.783 1.587 13.562 1.00 90.94 155 GLU A N 1
ATOM 1206 C CA . GLU A 1 155 ? -18.703 0.706 14.736 1.00 90.94 155 GLU A CA 1
ATOM 1207 C C . GLU A 1 155 ? -18.493 1.492 16.044 1.00 90.94 155 GLU A C 1
ATOM 1209 O O . GLU A 1 155 ? -19.099 1.166 17.073 1.00 90.94 155 GLU A O 1
ATOM 1214 N N . GLU A 1 156 ? -17.688 2.558 16.015 1.00 91.25 156 GLU A N 1
ATOM 1215 C CA . GLU A 1 156 ? -17.502 3.469 17.152 1.00 91.25 156 GLU A CA 1
ATOM 1216 C C . GLU A 1 156 ? -18.796 4.215 17.503 1.00 91.25 156 GLU A C 1
ATOM 1218 O O . GLU A 1 156 ? -19.176 4.288 18.677 1.00 91.25 156 GLU A O 1
ATOM 1223 N N . LEU A 1 157 ? -19.513 4.729 16.499 1.00 93.88 157 LEU A N 1
ATOM 1224 C CA . LEU A 1 157 ? -20.792 5.415 16.693 1.00 93.88 157 LEU A CA 1
ATOM 1225 C C . LEU A 1 157 ? -21.871 4.480 17.247 1.00 93.88 157 LEU A C 1
ATOM 1227 O O . LEU A 1 157 ? -22.604 4.866 18.159 1.00 93.88 157 LEU A O 1
ATOM 1231 N N . GLU A 1 158 ? -21.969 3.255 16.734 1.00 93.62 158 GLU A N 1
ATOM 1232 C CA . GLU A 1 158 ? -22.877 2.235 17.267 1.00 93.62 158 GLU A CA 1
ATOM 1233 C C . GLU A 1 158 ? -22.553 1.901 18.719 1.00 93.62 158 GLU A C 1
ATOM 1235 O O . GLU A 1 158 ? -23.444 1.889 19.569 1.00 93.62 158 GLU A O 1
ATOM 1240 N N . THR A 1 159 ? -21.270 1.697 19.021 1.00 93.75 159 THR A N 1
ATOM 1241 C CA . THR A 1 159 ? -20.817 1.427 20.387 1.00 93.75 159 THR A CA 1
ATOM 1242 C C . THR A 1 159 ? -21.181 2.581 21.316 1.00 93.75 159 THR A C 1
ATOM 1244 O O . THR A 1 159 ? -21.702 2.348 22.405 1.00 93.75 159 THR A O 1
ATOM 1247 N N . ARG A 1 160 ? -20.986 3.832 20.883 1.00 94.50 160 ARG A N 1
ATOM 1248 C CA . ARG A 1 160 ? -21.373 5.014 21.660 1.00 94.50 160 ARG A CA 1
ATOM 1249 C C . ARG A 1 160 ? -22.881 5.064 21.912 1.00 94.50 160 ARG A C 1
ATOM 1251 O O . ARG A 1 160 ? -23.282 5.309 23.045 1.00 94.50 160 ARG A O 1
ATOM 1258 N N . LYS A 1 161 ? -23.713 4.796 20.898 1.00 95.62 161 LYS A N 1
ATOM 1259 C CA . LYS A 1 161 ? -25.181 4.747 21.048 1.00 95.62 161 LYS A CA 1
ATOM 1260 C C . LYS A 1 161 ? -25.618 3.679 22.051 1.00 95.62 161 LYS A C 1
ATOM 1262 O O . LYS A 1 161 ? -26.479 3.948 22.883 1.00 95.62 161 LYS A O 1
ATOM 1267 N N . LEU A 1 162 ? -25.019 2.489 21.991 1.00 95.94 162 LEU A N 1
ATOM 1268 C CA . LEU A 1 162 ? -25.306 1.403 22.932 1.00 95.94 162 LEU A CA 1
ATOM 1269 C C . LEU A 1 162 ? -24.891 1.777 24.357 1.00 95.94 162 LEU A C 1
ATOM 1271 O O . LEU A 1 162 ? -25.657 1.563 25.289 1.00 95.94 162 LEU A O 1
ATOM 1275 N N . VAL A 1 163 ? -23.714 2.381 24.532 1.00 95.88 163 VAL A N 1
ATOM 1276 C CA . VAL A 1 163 ? -23.249 2.834 25.849 1.00 95.88 163 VAL A CA 1
ATOM 1277 C C . VAL A 1 163 ? -24.157 3.922 26.424 1.00 95.88 163 VAL A C 1
ATOM 1279 O O . VAL A 1 163 ? -24.464 3.858 27.610 1.00 95.88 163 VAL A O 1
ATOM 1282 N N . GLU A 1 164 ? -24.627 4.882 25.622 1.00 95.44 164 GLU A N 1
ATOM 1283 C CA . GLU A 1 164 ? -25.593 5.890 26.089 1.00 95.44 164 GLU A CA 1
ATOM 1284 C C . GLU A 1 164 ? -26.929 5.255 26.502 1.00 95.44 164 GLU A C 1
ATOM 1286 O O . GLU A 1 164 ? -27.367 5.472 27.626 1.00 95.44 164 GLU A O 1
ATOM 1291 N N . ARG A 1 165 ? -27.506 4.354 25.691 1.00 95.12 165 ARG A N 1
ATOM 1292 C CA . ARG A 1 165 ? -28.729 3.619 26.076 1.00 95.12 165 ARG A CA 1
ATOM 1293 C C . ARG A 1 165 ? -28.548 2.807 27.362 1.00 95.12 165 ARG A C 1
ATOM 1295 O O . ARG A 1 165 ? -29.424 2.786 28.220 1.00 95.12 165 ARG A O 1
ATOM 1302 N N . ALA A 1 166 ? -27.406 2.140 27.516 1.00 94.88 166 ALA A N 1
ATOM 1303 C CA . ALA A 1 166 ? -27.096 1.382 28.723 1.00 94.88 166 ALA A CA 1
ATOM 1304 C C . ALA A 1 166 ? -26.900 2.290 29.950 1.00 94.88 166 ALA A C 1
ATOM 1306 O O . ALA A 1 166 ? -27.213 1.885 31.070 1.00 94.88 166 ALA A O 1
ATOM 1307 N N . LYS A 1 167 ? -26.396 3.520 29.763 1.00 95.25 167 LYS A N 1
ATOM 1308 C CA . LYS A 1 167 ? -26.359 4.519 30.837 1.00 95.25 167 LYS A CA 1
ATOM 1309 C C . LYS A 1 167 ? -27.772 4.887 31.263 1.00 95.25 167 LYS A C 1
ATOM 1311 O O . LYS A 1 167 ? -28.021 4.833 32.461 1.00 95.25 167 LYS A O 1
ATOM 1316 N N . ASP A 1 168 ? -28.675 5.171 30.327 1.00 93.88 168 ASP A N 1
ATOM 1317 C CA . ASP A 1 168 ? -30.067 5.532 30.635 1.00 93.88 168 ASP A CA 1
ATOM 1318 C C . ASP A 1 168 ? -30.765 4.443 31.469 1.00 93.88 168 ASP A C 1
ATOM 1320 O O . ASP A 1 168 ? -31.369 4.735 32.502 1.00 93.88 168 ASP A O 1
ATOM 1324 N N . VAL A 1 169 ? -30.582 3.170 31.098 1.00 92.75 169 VAL A N 1
ATOM 1325 C CA . VAL A 1 169 ? -31.037 2.000 31.877 1.00 92.75 169 VAL A CA 1
ATOM 1326 C C . VAL A 1 169 ? -30.504 2.033 33.315 1.00 92.75 169 VAL A C 1
ATOM 1328 O O . VAL A 1 169 ? -31.257 1.922 34.284 1.00 92.75 169 VAL A O 1
ATOM 1331 N N . LEU A 1 170 ? -29.191 2.218 33.488 1.00 91.94 170 LEU A N 1
ATOM 1332 C CA . LEU A 1 170 ? -28.575 2.259 34.817 1.00 91.94 170 LEU A CA 1
ATOM 1333 C C . LEU A 1 170 ? -29.001 3.485 35.631 1.00 91.94 170 LEU A C 1
ATOM 1335 O O . LEU A 1 170 ? -29.081 3.392 36.858 1.00 91.94 170 LEU A O 1
ATOM 1339 N N . MET A 1 171 ? -29.246 4.618 34.974 1.00 93.00 171 MET A N 1
ATOM 1340 C CA . MET A 1 171 ? -29.751 5.828 35.615 1.00 93.00 171 MET A CA 1
ATOM 1341 C C . MET A 1 171 ? -31.156 5.577 36.166 1.00 93.00 171 MET A C 1
ATOM 1343 O O . MET A 1 171 ? -31.387 5.832 37.344 1.00 93.00 171 MET A O 1
ATOM 1347 N N . ASN A 1 172 ? -32.040 4.965 35.373 1.00 89.06 172 ASN A N 1
ATOM 1348 C CA . ASN A 1 172 ? -33.419 4.681 35.770 1.00 89.06 172 ASN A CA 1
ATOM 1349 C C . ASN A 1 172 ? -33.521 3.577 36.835 1.00 89.06 172 ASN A C 1
ATOM 1351 O O . ASN A 1 172 ? -34.147 3.776 37.873 1.00 89.06 172 ASN A O 1
ATOM 1355 N N . ARG A 1 173 ? -32.877 2.419 36.626 1.00 85.31 173 ARG A N 1
ATOM 1356 C CA . ARG A 1 173 ? -33.014 1.258 37.530 1.00 85.31 173 ARG A CA 1
ATOM 1357 C C . ARG A 1 173 ? -32.206 1.365 38.813 1.00 85.31 173 ARG A C 1
ATOM 1359 O O . ARG A 1 173 ? -32.559 0.767 39.825 1.00 85.31 173 ARG A O 1
ATOM 1366 N N . ARG A 1 174 ? -31.063 2.055 38.768 1.00 82.31 174 ARG A N 1
ATOM 1367 C CA . ARG A 1 174 ? -30.105 2.099 39.888 1.00 82.31 174 ARG A CA 1
ATOM 1368 C C . ARG A 1 174 ? -29.876 3.502 40.433 1.00 82.31 174 ARG A C 1
ATOM 1370 O O . ARG A 1 174 ? -28.932 3.680 41.205 1.00 82.31 174 ARG A O 1
ATOM 1377 N N . ASN A 1 175 ? -30.713 4.459 40.027 1.00 86.44 175 ASN A N 1
ATOM 1378 C CA . ASN A 1 175 ? -30.684 5.857 40.450 1.00 86.44 175 ASN A CA 1
ATOM 1379 C C . ASN A 1 175 ? -29.271 6.470 40.369 1.00 86.44 175 ASN A C 1
ATOM 1381 O O . ASN A 1 175 ? -28.818 7.164 41.278 1.00 86.44 175 ASN A O 1
ATOM 1385 N N . LYS A 1 176 ? -28.525 6.111 39.315 1.00 87.19 176 LYS A N 1
ATOM 1386 C CA . LYS A 1 176 ? -27.149 6.573 39.089 1.00 87.19 176 LYS A CA 1
ATOM 1387 C C . LYS A 1 176 ? -27.151 7.873 38.306 1.00 87.19 176 LYS A C 1
ATOM 1389 O O . LYS A 1 176 ? -28.014 8.088 37.466 1.00 87.19 176 LYS A O 1
ATOM 1394 N N . THR A 1 177 ? -26.128 8.696 38.496 1.00 93.06 177 THR A N 1
ATOM 1395 C CA . THR A 1 177 ? -25.833 9.777 37.548 1.00 93.06 177 THR A CA 1
ATOM 1396 C C . THR A 1 177 ? -25.221 9.223 36.257 1.00 93.06 177 THR A C 1
ATOM 1398 O O . THR A 1 177 ? -24.642 8.131 36.239 1.00 93.06 177 THR A O 1
ATOM 1401 N N . GLY A 1 178 ? -25.294 9.986 35.163 1.00 90.31 178 GLY A N 1
ATOM 1402 C CA . GLY A 1 178 ? -24.720 9.573 33.877 1.00 90.31 178 GLY A CA 1
ATOM 1403 C C . GLY A 1 178 ? -23.218 9.262 33.950 1.00 90.31 178 GLY A C 1
ATOM 1404 O O . GLY A 1 178 ? -22.747 8.313 33.319 1.00 90.31 178 GLY A O 1
ATOM 1405 N N . GLU A 1 179 ? -22.459 9.998 34.768 1.00 93.19 179 GLU A N 1
ATOM 1406 C CA . GLU A 1 179 ? -21.031 9.734 34.983 1.00 93.19 179 GLU A CA 1
ATOM 1407 C C . GLU A 1 179 ? -20.769 8.443 35.763 1.00 93.19 179 GLU A C 1
ATOM 1409 O O . GLU A 1 179 ? -19.822 7.713 35.460 1.00 93.19 179 GLU A O 1
ATOM 1414 N N . GLU A 1 180 ? -21.580 8.151 36.780 1.00 93.81 180 GLU A N 1
ATOM 1415 C CA . GLU A 1 180 ? -21.466 6.915 37.556 1.00 93.81 180 GLU A CA 1
ATOM 1416 C C . GLU A 1 180 ? -21.855 5.698 36.724 1.00 93.81 180 GLU A C 1
ATOM 1418 O O . GLU A 1 180 ? -21.180 4.670 36.796 1.00 93.81 180 GLU A O 1
ATOM 1423 N N . ALA A 1 181 ? -22.903 5.816 35.905 1.00 94.75 181 ALA A N 1
ATOM 1424 C CA . ALA A 1 181 ? -23.311 4.778 34.970 1.00 94.75 181 ALA A CA 1
ATOM 1425 C C . ALA A 1 181 ? -22.194 4.481 33.956 1.00 94.75 181 ALA A C 1
ATOM 1427 O O . ALA A 1 181 ? -21.802 3.326 33.789 1.00 94.75 181 ALA A O 1
ATOM 1428 N N . TYR A 1 182 ? -21.593 5.517 33.359 1.00 94.75 182 TYR A N 1
ATOM 1429 C CA . TYR A 1 182 ? -20.470 5.342 32.434 1.00 94.75 182 TYR A CA 1
ATOM 1430 C C . TYR A 1 182 ? -19.251 4.699 33.110 1.00 94.75 182 TYR A C 1
ATOM 1432 O O . TYR A 1 182 ? -18.685 3.731 32.593 1.00 94.75 182 TYR A O 1
ATOM 1440 N N . ARG A 1 183 ? -18.863 5.190 34.298 1.00 95.50 183 ARG A N 1
ATOM 1441 C CA . ARG A 1 183 ? -17.771 4.600 35.092 1.00 95.50 183 ARG A CA 1
ATOM 1442 C C . ARG A 1 183 ? -18.046 3.140 35.431 1.00 95.50 183 ARG A C 1
ATOM 1444 O O . ARG A 1 183 ? -17.118 2.334 35.393 1.00 95.50 183 ARG A O 1
ATOM 1451 N N . TRP A 1 184 ? -19.297 2.789 35.720 1.00 94.50 184 TRP A N 1
ATOM 1452 C CA . TRP A 1 184 ? -19.697 1.415 36.004 1.00 94.50 184 TRP A CA 1
ATOM 1453 C C . TRP A 1 184 ? -19.531 0.509 34.781 1.00 94.50 184 TRP A C 1
ATOM 1455 O O . TRP A 1 184 ? -18.882 -0.529 34.892 1.00 94.50 184 TRP A O 1
ATOM 1465 N N . ILE A 1 185 ? -20.036 0.920 33.610 1.00 95.00 185 ILE A N 1
ATOM 1466 C CA . ILE A 1 185 ? -19.897 0.163 32.352 1.00 95.00 185 ILE A CA 1
ATOM 1467 C C . ILE A 1 185 ? -18.413 -0.036 32.023 1.00 95.00 185 ILE A C 1
ATOM 1469 O O . ILE A 1 185 ? -17.978 -1.157 31.758 1.00 95.00 185 ILE A O 1
ATOM 1473 N N . ARG A 1 186 ? -17.612 1.031 32.128 1.00 96.44 186 ARG A N 1
ATOM 1474 C CA . ARG A 1 186 ? -16.163 0.983 31.891 1.00 96.44 186 ARG A CA 1
ATOM 1475 C C . ARG A 1 186 ? -15.446 0.050 32.855 1.00 96.44 186 ARG A C 1
ATOM 1477 O O . ARG A 1 186 ? -14.645 -0.775 32.421 1.00 96.44 186 ARG A O 1
ATOM 1484 N N . LYS A 1 187 ? -15.740 0.148 34.153 1.00 95.88 187 LYS A N 1
ATOM 1485 C CA . LYS A 1 187 ? -15.178 -0.753 35.164 1.00 95.88 187 LYS A CA 1
ATOM 1486 C C . LYS A 1 187 ? -15.545 -2.204 34.857 1.00 95.88 187 LYS A C 1
ATOM 1488 O O . LYS A 1 187 ? -14.670 -3.059 34.830 1.00 95.88 187 LYS A O 1
ATOM 1493 N N . ARG A 1 188 ? -16.808 -2.467 34.516 1.00 95.69 188 ARG A N 1
ATOM 1494 C CA . ARG A 1 188 ? -17.285 -3.811 34.184 1.00 95.69 188 ARG A CA 1
ATOM 1495 C C . ARG A 1 188 ? -16.623 -4.377 32.926 1.00 95.69 188 ARG A C 1
ATOM 1497 O O . ARG A 1 188 ? -16.297 -5.561 32.910 1.00 95.69 188 ARG A O 1
ATOM 1504 N N . SER A 1 189 ? -16.388 -3.550 31.908 1.00 97.06 189 SER A N 1
ATOM 1505 C CA . SER A 1 189 ? -15.629 -3.919 30.704 1.00 97.06 189 SER A CA 1
ATOM 1506 C C . SER A 1 189 ? -14.203 -4.357 31.049 1.00 97.06 189 SER A C 1
ATOM 1508 O O . SER A 1 189 ? -13.783 -5.429 30.615 1.00 97.06 189 SER A O 1
ATOM 1510 N N . MET A 1 190 ? -13.498 -3.602 31.899 1.00 95.94 190 MET A N 1
ATOM 1511 C CA . MET A 1 190 ? -12.141 -3.948 32.342 1.00 95.94 190 MET A CA 1
ATOM 1512 C C . MET A 1 190 ? -12.114 -5.227 33.188 1.00 95.94 190 MET A C 1
ATOM 1514 O O . MET A 1 190 ? -11.350 -6.141 32.881 1.00 95.94 190 MET A O 1
ATOM 1518 N N . ASP A 1 191 ? -12.989 -5.327 34.192 1.00 96.75 191 ASP A N 1
ATOM 1519 C CA . ASP A 1 191 ? -13.046 -6.471 35.112 1.00 96.75 191 ASP A CA 1
ATOM 1520 C C . ASP A 1 191 ? -13.371 -7.783 34.377 1.00 96.75 191 ASP A C 1
ATOM 1522 O O . ASP A 1 191 ? -12.882 -8.850 34.741 1.00 96.75 191 ASP A O 1
ATOM 1526 N N . THR A 1 192 ? -14.192 -7.713 33.324 1.00 95.00 192 THR A N 1
ATOM 1527 C CA . THR A 1 192 ? -14.605 -8.887 32.534 1.00 95.00 192 THR A CA 1
ATOM 1528 C C . THR A 1 192 ? -13.772 -9.106 31.272 1.00 95.00 192 THR A C 1
ATOM 1530 O O . THR A 1 192 ? -13.981 -10.105 30.585 1.00 95.00 192 THR A O 1
ATOM 1533 N N . ARG A 1 193 ? -12.844 -8.191 30.951 1.00 94.56 193 ARG A N 1
ATOM 1534 C CA . ARG A 1 193 ? -12.088 -8.152 29.684 1.00 94.56 193 ARG A CA 1
ATOM 1535 C C . ARG A 1 193 ? -12.984 -8.244 28.439 1.00 94.56 193 ARG A C 1
ATOM 1537 O O . ARG A 1 193 ? -12.586 -8.803 27.419 1.00 94.56 193 ARG A O 1
ATOM 1544 N N . LYS A 1 194 ? -14.202 -7.705 28.520 1.00 95.88 194 LYS A N 1
ATOM 1545 C CA . LYS A 1 194 ? -15.154 -7.627 27.401 1.00 95.88 194 LYS A CA 1
ATOM 1546 C C . LYS A 1 194 ? -15.196 -6.213 26.846 1.00 95.88 194 LYS A C 1
ATOM 1548 O O . LYS A 1 194 ? -14.918 -5.254 27.563 1.00 95.88 194 LYS A O 1
ATOM 1553 N N . SER A 1 195 ? -15.575 -6.065 25.578 1.00 95.50 195 SER A N 1
ATOM 1554 C CA . SER A 1 195 ? -15.741 -4.743 24.970 1.00 95.50 195 SER A CA 1
ATOM 1555 C C . SER A 1 195 ? -16.837 -3.936 25.676 1.00 95.50 195 SER A C 1
ATOM 1557 O O . SER A 1 195 ? -17.814 -4.495 26.180 1.00 95.50 195 SER A O 1
ATOM 1559 N N . MET A 1 196 ? -16.699 -2.606 25.671 1.00 94.69 196 MET A N 1
ATOM 1560 C CA . MET A 1 196 ? -17.743 -1.688 26.150 1.00 94.69 196 MET A CA 1
ATOM 1561 C C . MET A 1 196 ? -19.097 -1.976 25.491 1.00 94.69 196 MET A C 1
ATOM 1563 O O . MET A 1 196 ? -20.119 -1.962 26.170 1.00 94.69 196 MET A O 1
ATOM 1567 N N . ARG A 1 197 ? -19.082 -2.307 24.190 1.00 95.81 197 ARG A N 1
ATOM 1568 C CA . ARG A 1 197 ? -20.258 -2.721 23.416 1.00 95.81 197 ARG A CA 1
ATOM 1569 C C . ARG A 1 197 ? -20.957 -3.929 24.040 1.00 95.81 197 ARG A C 1
ATOM 1571 O O . ARG A 1 197 ? -22.135 -3.841 24.351 1.00 95.81 197 ARG A O 1
ATOM 1578 N N . CYS A 1 198 ? -20.221 -5.010 24.299 1.00 96.00 198 CYS A N 1
ATOM 1579 C CA . CYS A 1 198 ? -20.787 -6.234 24.867 1.00 96.00 198 CYS A CA 1
ATOM 1580 C C . CYS A 1 198 ? -21.387 -6.004 26.264 1.00 96.00 198 CYS A C 1
ATOM 1582 O O . CYS A 1 198 ? -22.445 -6.539 26.589 1.00 96.00 198 CYS A O 1
ATOM 1584 N N . VAL A 1 199 ? -20.733 -5.186 27.096 1.00 96.69 199 VAL A N 1
ATOM 1585 C CA . VAL A 1 199 ? -21.263 -4.832 28.421 1.00 96.69 199 VAL A CA 1
ATOM 1586 C C . VAL A 1 199 ? -22.540 -3.999 28.303 1.00 96.69 199 VAL A C 1
ATOM 1588 O O . VAL A 1 199 ? -23.494 -4.258 29.032 1.00 96.69 199 VAL A O 1
ATOM 1591 N N . ALA A 1 200 ? -22.571 -3.026 27.392 1.00 96.12 200 ALA A N 1
ATOM 1592 C CA . ALA A 1 200 ? -23.751 -2.204 27.148 1.00 96.12 200 ALA A CA 1
ATOM 1593 C C . ALA A 1 200 ? -24.933 -3.034 26.618 1.00 96.12 200 ALA A C 1
ATOM 1595 O O . ALA A 1 200 ? -26.037 -2.916 27.139 1.00 96.12 200 ALA A O 1
ATOM 1596 N N . GLU A 1 201 ? -24.696 -3.924 25.651 1.00 95.88 201 GLU A N 1
ATOM 1597 C CA . GLU A 1 201 ? -25.709 -4.845 25.115 1.00 95.88 201 GLU A CA 1
ATOM 1598 C C . GLU A 1 201 ? -26.281 -5.753 26.210 1.00 95.88 201 GLU A C 1
ATOM 1600 O O . GLU A 1 201 ? -27.494 -5.904 26.301 1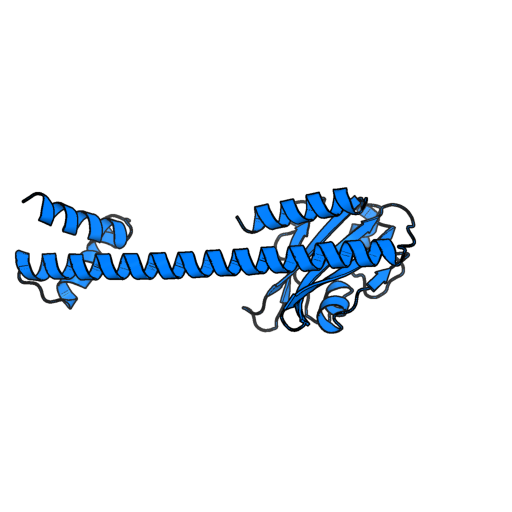.00 95.88 201 GLU A O 1
ATOM 1605 N N . ALA A 1 202 ? -25.439 -6.297 27.096 1.00 95.19 202 ALA A N 1
ATOM 1606 C CA . ALA A 1 202 ? -25.899 -7.135 28.203 1.00 95.19 202 ALA A CA 1
ATOM 1607 C C . ALA A 1 202 ? -26.790 -6.377 29.204 1.00 95.19 202 ALA A C 1
ATOM 1609 O O . ALA A 1 202 ? -27.737 -6.949 29.737 1.00 95.19 202 ALA A O 1
ATOM 1610 N N . ILE A 1 203 ? -26.495 -5.098 29.465 1.00 93.62 203 ILE A N 1
ATOM 1611 C CA . ILE A 1 203 ? -27.326 -4.245 30.327 1.00 93.62 203 ILE A CA 1
ATOM 1612 C C . ILE A 1 203 ? -28.684 -3.984 29.675 1.00 93.62 203 ILE A C 1
ATOM 1614 O O . ILE A 1 203 ? -29.702 -4.121 30.341 1.00 93.62 203 ILE A O 1
ATOM 1618 N N . ILE A 1 204 ? -28.693 -3.638 28.385 1.00 94.44 204 ILE A N 1
ATOM 1619 C CA . ILE A 1 204 ? -29.929 -3.366 27.639 1.00 94.44 204 ILE A CA 1
ATOM 1620 C C . ILE A 1 204 ? -30.786 -4.633 27.542 1.00 94.44 204 ILE A C 1
ATOM 1622 O O . ILE A 1 204 ? -31.982 -4.576 27.788 1.00 94.44 204 ILE A O 1
ATOM 1626 N N . LEU A 1 205 ? -30.183 -5.791 27.264 1.00 93.56 205 LEU A N 1
ATOM 1627 C CA . LEU A 1 205 ? -30.913 -7.058 27.184 1.00 93.56 205 LEU A CA 1
ATOM 1628 C C . LEU A 1 205 ? -31.525 -7.457 28.537 1.00 93.56 205 LEU A C 1
ATOM 1630 O O . LEU A 1 205 ? -32.630 -7.983 28.588 1.00 93.56 205 LEU A O 1
ATOM 1634 N N . SER A 1 206 ? -30.829 -7.179 29.643 1.00 89.38 206 SER A N 1
ATOM 1635 C CA . SER A 1 206 ? -31.386 -7.357 30.990 1.00 89.38 206 SER A CA 1
ATOM 1636 C C . SER A 1 206 ? -32.554 -6.407 31.277 1.00 89.38 206 SER A C 1
ATOM 1638 O O . SER A 1 206 ? -33.332 -6.681 32.187 1.00 89.38 206 SER A O 1
ATOM 1640 N N . GLU A 1 207 ? -32.667 -5.287 30.553 1.00 87.56 207 GLU A N 1
ATOM 1641 C CA . GLU A 1 207 ? -33.828 -4.402 30.651 1.00 87.56 207 GLU A CA 1
ATOM 1642 C C . GLU A 1 207 ? -35.046 -5.018 29.965 1.00 87.56 207 GLU A C 1
ATOM 1644 O O . GLU A 1 207 ? -36.114 -5.069 30.558 1.00 87.56 207 GLU A O 1
ATOM 1649 N N . GLU A 1 208 ? -34.855 -5.525 28.748 1.00 83.19 208 GLU A N 1
ATOM 1650 C CA . GLU A 1 208 ? -35.918 -6.060 27.885 1.00 83.19 208 GLU A CA 1
ATOM 1651 C C . GLU A 1 208 ? -36.508 -7.400 28.367 1.00 83.19 208 GLU A C 1
ATOM 1653 O O . GLU A 1 208 ? -37.578 -7.795 27.909 1.00 83.19 208 GLU A O 1
ATOM 1658 N N . LEU A 1 209 ? -35.808 -8.113 29.257 1.00 78.56 209 LEU A N 1
ATOM 1659 C CA . LEU A 1 209 ? -36.221 -9.412 29.806 1.00 78.56 209 LEU A CA 1
ATOM 1660 C C . LEU A 1 209 ? -36.949 -9.326 31.163 1.00 78.56 209 LEU A C 1
ATOM 1662 O O . LEU A 1 209 ? -37.375 -10.364 31.671 1.00 78.56 209 LEU A O 1
ATOM 1666 N N . GLU A 1 210 ? -37.058 -8.133 31.754 1.00 64.19 210 GLU A N 1
ATOM 1667 C CA . GLU A 1 210 ? -37.826 -7.857 32.985 1.00 64.19 210 GLU A CA 1
ATOM 1668 C C . GLU A 1 210 ? -39.177 -7.214 32.653 1.00 64.19 210 GLU A C 1
ATOM 1670 O O . GLU A 1 210 ? -40.175 -7.608 33.298 1.00 64.19 210 GLU A O 1
#

Foldseek 3Di:
DLLVLVAVLQVVLCVVLVFDKKWKWFWDPVDPPIKIATRDIDPDDPVNRPPDIDGLCAAQFNVCQVVVAKDKAQALCPDPSNPPNVVCVVVQWGIKIKHFQAEPPRHGGIIMMTTHNDRDDDDPVSNVVSNVSSPVSSVVSVVVVVVVVVVVVVVVVLLVVLLQQLLVLCCVPVVDDSVVSSVVLVVVCVVVVHDSSVSSVVSVVVVVVD

Mean predicted aligned error: 7.36 Å

Secondary structure (DSSP, 8-state):
-HHHHHHHHHHHHHHHH--SEEEEEEEETTSSS-EEEEEEESSS-HHHHTT-EEETTSHHHHHHHHH-S-EEES-TTT-TT---HHHHHHHT--EEEEEEEE-GGG-EEEEEEEEESS-----HHHHHHHHHHHHHHHHHHHHHHHHHHHHHHHHHHHHHHHHHHHHHHHHHHH---HHHHHHHHHHHHHHHT--HHHHHHHHHHHHHT-

Nearest PDB structures (foldseek):
  3trc-assembly1_A-2  TM=8.771E-01  e=2.539E-09  Coxiella burnetii
  5w10-assembly2_B  TM=8.407E-01  e=3.397E-09  Leptospira interrogans serovar Copenhageni str. Fiocruz L1-130
  5w10-assembly2_C  TM=8.455E-01  e=3.816E-09  Leptospira interrogans serovar Copenhageni str. Fiocruz L1-130
  5w10-assembly1_D  TM=8.464E-01  e=5.106E-09  Leptospira interrogans serovar Copenhageni str. Fiocruz L1-130
  6pxe-assembly1_B  TM=6.612E-01  e=3.274E-06  Escherichia phage vB_EcoM_NBG2

pLDDT: mean 89.51, std 8.34, range [56.53, 97.31]

Radius of gyration: 24.84 Å; Cα contacts (8 Å, |Δi|>4): 319; chains: 1; bounding box: 60×28×67 Å